Protein AF-X0RG29-F1 (afdb_monomer_lite)

Structure (mmCIF, N/CA/C/O backbone):
data_AF-X0RG29-F1
#
_entry.id   AF-X0RG29-F1
#
loop_
_atom_site.group_PDB
_atom_site.id
_atom_site.type_symbol
_atom_site.label_atom_id
_atom_site.label_alt_id
_atom_site.label_comp_id
_atom_site.label_asym_id
_atom_site.label_entity_id
_atom_site.label_seq_id
_atom_site.pdbx_PDB_ins_code
_atom_site.Cartn_x
_atom_site.Cartn_y
_atom_site.Cartn_z
_atom_site.occupancy
_atom_site.B_iso_or_equiv
_atom_site.auth_seq_id
_atom_site.auth_comp_id
_atom_site.auth_asym_id
_atom_site.auth_atom_id
_atom_site.pdbx_PDB_model_num
ATOM 1 N N . MET A 1 1 ? -20.075 -19.037 22.268 1.00 38.09 1 MET A N 1
ATOM 2 C CA . MET A 1 1 ? -20.849 -17.790 22.106 1.00 38.09 1 MET A CA 1
ATOM 3 C C . MET A 1 1 ? -21.604 -17.563 23.402 1.00 38.09 1 MET A C 1
ATOM 5 O O . MET A 1 1 ? -22.463 -18.371 23.716 1.00 38.09 1 MET A O 1
ATOM 9 N N . LYS A 1 2 ? -21.220 -16.575 24.219 1.00 35.25 2 LYS A N 1
ATOM 10 C CA . LYS A 1 2 ? -22.131 -16.093 25.266 1.00 35.25 2 LYS A CA 1
ATOM 11 C C . LYS A 1 2 ? -23.217 -15.314 24.530 1.00 35.25 2 LYS A C 1
ATOM 13 O O . LYS A 1 2 ? -22.864 -14.424 23.762 1.00 35.25 2 LYS A O 1
ATOM 18 N N . ASP A 1 3 ? -24.482 -15.671 24.719 1.00 39.47 3 ASP A N 1
ATOM 19 C CA . ASP A 1 3 ? -25.599 -14.802 24.353 1.00 39.47 3 ASP A CA 1
ATOM 20 C C . ASP A 1 3 ? -25.455 -13.521 25.175 1.00 39.47 3 ASP A C 1
ATOM 22 O O . ASP A 1 3 ? -25.674 -13.511 26.386 1.00 39.47 3 ASP A O 1
ATOM 26 N N . ILE A 1 4 ? -24.956 -12.464 24.538 1.00 52.69 4 ILE A N 1
ATOM 27 C CA . ILE A 1 4 ? -24.797 -11.157 25.168 1.00 52.69 4 ILE A CA 1
ATOM 28 C C . ILE A 1 4 ? -26.094 -10.408 24.909 1.00 52.69 4 ILE A C 1
ATOM 30 O O . ILE A 1 4 ? -26.453 -10.141 23.762 1.00 52.69 4 ILE A O 1
ATOM 34 N N . THR A 1 5 ? -26.806 -10.099 25.988 1.00 59.47 5 THR A N 1
ATOM 35 C CA . THR A 1 5 ? -28.017 -9.285 25.978 1.00 59.47 5 THR A CA 1
ATOM 36 C C . THR A 1 5 ? -27.716 -7.968 25.268 1.00 59.47 5 THR A C 1
ATOM 38 O O . THR A 1 5 ? -27.014 -7.118 25.812 1.00 59.47 5 THR A O 1
ATOM 41 N N . THR A 1 6 ? -28.209 -7.807 24.040 1.00 76.12 6 THR A N 1
ATOM 42 C CA . THR A 1 6 ? -28.072 -6.542 23.313 1.00 76.12 6 THR A CA 1
ATOM 43 C C . THR A 1 6 ? -28.923 -5.512 24.041 1.00 76.12 6 THR A C 1
ATOM 45 O O . THR A 1 6 ? -30.128 -5.700 24.207 1.00 76.12 6 THR A O 1
ATOM 48 N N . VAL A 1 7 ? -28.289 -4.456 24.545 1.00 86.62 7 VAL A N 1
ATOM 49 C CA . VAL A 1 7 ? -28.990 -3.371 25.230 1.00 86.62 7 VAL A CA 1
ATOM 50 C C . VAL A 1 7 ? -29.148 -2.238 24.236 1.00 86.62 7 VAL A C 1
ATOM 52 O O . VAL A 1 7 ? -28.180 -1.585 23.861 1.00 86.62 7 VAL A O 1
ATOM 55 N N . GLU A 1 8 ? -30.386 -2.003 23.817 1.00 91.12 8 GLU A N 1
ATOM 56 C CA . GLU A 1 8 ? -30.701 -1.002 22.795 1.00 91.12 8 GLU A CA 1
ATOM 57 C C . GLU A 1 8 ? -30.972 0.391 23.380 1.00 91.12 8 GLU A C 1
ATOM 59 O O . GLU A 1 8 ? -31.162 1.360 22.650 1.00 91.12 8 GLU A O 1
ATOM 64 N N . GLN A 1 9 ? -30.992 0.526 24.707 1.00 93.75 9 GLN A N 1
ATOM 65 C CA . GLN A 1 9 ? -31.374 1.771 25.363 1.00 93.75 9 GLN A CA 1
ATOM 66 C C . GLN A 1 9 ? -30.643 1.990 26.687 1.00 93.75 9 GLN A C 1
ATOM 68 O O . GLN A 1 9 ? -30.624 1.117 27.556 1.00 93.75 9 GLN A O 1
ATOM 73 N N . LEU A 1 10 ? -30.155 3.216 26.889 1.00 94.88 10 LEU A N 1
ATOM 74 C CA . LEU A 1 10 ? -29.632 3.698 28.162 1.00 94.88 10 LEU A CA 1
ATOM 75 C C . LEU A 1 10 ? -30.431 4.901 28.661 1.00 94.88 10 LEU A C 1
ATOM 77 O O . LEU A 1 10 ? -30.455 5.970 28.055 1.00 94.88 10 LEU A O 1
ATOM 81 N N . ASN A 1 11 ? -31.100 4.727 29.796 1.00 95.19 11 ASN A N 1
ATOM 82 C CA . ASN A 1 11 ? -31.964 5.754 30.370 1.00 95.19 11 ASN A CA 1
ATOM 83 C C . ASN A 1 11 ? -31.167 6.864 31.055 1.00 95.19 11 ASN A C 1
ATOM 85 O O . ASN A 1 11 ? -30.162 6.597 31.708 1.00 95.19 11 ASN A O 1
ATOM 89 N N . PHE A 1 12 ? -31.684 8.092 31.022 1.00 94.56 12 PHE A N 1
ATOM 90 C CA . PHE A 1 12 ? -31.240 9.139 31.940 1.00 94.56 12 PHE A CA 1
ATOM 91 C C . PHE A 1 12 ? -31.805 8.886 33.344 1.00 94.56 12 PHE A C 1
ATOM 93 O O . PHE A 1 12 ? -32.922 8.380 33.510 1.00 94.56 12 PHE A O 1
ATOM 100 N N . ASN A 1 13 ? -31.038 9.245 34.371 1.00 93.25 13 ASN A N 1
ATOM 101 C CA . ASN A 1 13 ? -31.490 9.190 35.756 1.00 93.25 13 ASN A CA 1
ATOM 102 C C . ASN A 1 13 ? -32.496 10.319 36.059 1.00 93.25 13 ASN A C 1
ATOM 104 O O . ASN A 1 13 ? -32.893 11.084 35.176 1.00 93.25 13 ASN A O 1
ATOM 108 N N . PHE A 1 14 ? -32.928 10.425 37.317 1.00 91.94 14 PHE A N 1
ATOM 109 C CA . PHE A 1 14 ? -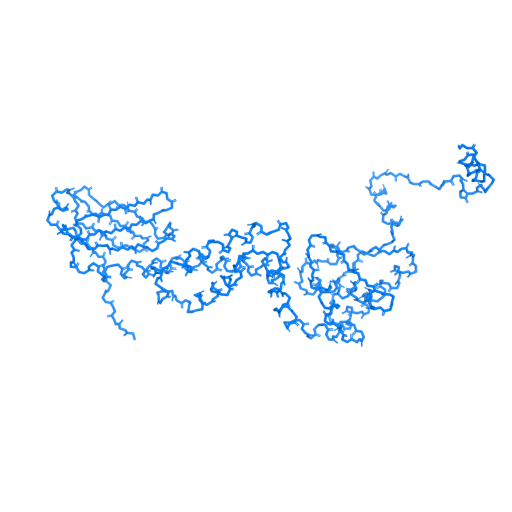33.905 11.436 37.729 1.00 91.94 14 PHE A CA 1
ATOM 110 C C . PHE A 1 14 ? -33.496 12.864 37.329 1.00 91.94 14 PHE A C 1
ATOM 112 O O . PHE A 1 14 ? -34.315 13.592 36.773 1.00 91.94 14 PHE A O 1
ATOM 119 N N . ILE A 1 15 ? -32.227 13.236 37.525 1.00 90.19 15 ILE A N 1
ATOM 120 C CA . ILE A 1 15 ? -31.708 14.567 37.186 1.00 90.19 15 ILE A CA 1
ATOM 121 C C . ILE A 1 15 ? -31.800 14.803 35.674 1.00 90.19 15 ILE A C 1
ATOM 123 O O . ILE A 1 15 ? -32.346 15.813 35.236 1.00 90.19 15 ILE A O 1
ATOM 127 N N . GLY A 1 16 ? -31.346 13.851 34.854 1.00 87.06 16 GLY A N 1
ATOM 128 C CA . GLY A 1 16 ? -31.424 13.987 33.396 1.00 87.06 16 GLY A CA 1
ATOM 129 C C . GLY A 1 16 ? -32.866 14.098 32.869 1.00 87.06 16 GLY A C 1
ATOM 130 O O . GLY A 1 16 ? -33.131 14.884 31.955 1.00 87.06 16 GLY A O 1
ATOM 131 N N . LYS A 1 17 ? -33.821 13.402 33.505 1.00 90.00 17 LYS A N 1
ATOM 132 C CA . LYS A 1 17 ? -35.259 13.495 33.181 1.00 90.00 17 LYS A CA 1
ATOM 133 C C . LYS A 1 17 ? -35.860 14.867 33.489 1.00 90.00 17 LYS A C 1
ATOM 135 O O . LYS A 1 17 ? -36.739 15.318 32.744 1.00 90.00 17 LYS A O 1
ATOM 140 N N . VAL A 1 18 ? -35.379 15.555 34.529 1.00 90.19 18 VAL A N 1
ATOM 141 C CA . VAL A 1 18 ? -35.770 16.946 34.833 1.00 90.19 18 VAL A CA 1
ATOM 142 C C . VAL A 1 18 ? -35.391 17.878 33.677 1.00 90.19 18 VAL A C 1
ATOM 144 O O . VAL A 1 18 ? -36.201 18.712 33.278 1.00 90.19 18 VAL A O 1
ATOM 147 N N . PHE A 1 19 ? -34.242 17.650 33.035 1.00 87.50 19 PHE A N 1
ATOM 148 C CA . PHE A 1 19 ? -33.799 18.388 31.843 1.00 87.50 19 PHE A CA 1
ATOM 149 C C . PHE A 1 19 ? -34.451 17.925 30.524 1.00 87.50 19 PHE A C 1
ATOM 151 O O . PHE A 1 19 ? -34.022 18.318 29.441 1.00 87.50 19 PHE A O 1
ATOM 158 N N . GLY A 1 20 ? -35.497 17.095 30.581 1.00 86.88 20 GLY A N 1
ATOM 159 C CA . GLY A 1 20 ? -36.275 16.693 29.406 1.00 86.88 20 GLY A CA 1
ATOM 160 C C . GLY A 1 20 ? -35.636 15.613 28.526 1.00 86.88 20 GLY A C 1
ATOM 161 O O . GLY A 1 20 ? -36.186 15.326 27.458 1.00 86.88 20 GLY A O 1
ATOM 162 N N . LYS A 1 21 ? -34.530 14.999 28.969 1.00 91.44 21 LYS A N 1
ATOM 163 C CA . LYS A 1 21 ? -33.887 13.846 28.319 1.00 91.44 21 LYS A CA 1
ATOM 164 C C . LYS A 1 21 ? -34.449 12.544 28.896 1.00 91.44 21 LYS A C 1
ATOM 166 O O . LYS A 1 21 ? -34.546 12.406 30.113 1.00 91.44 21 LYS A O 1
ATOM 171 N N . LYS A 1 22 ? -34.846 11.598 28.045 1.00 92.75 22 LYS A N 1
ATOM 172 C CA . LYS A 1 22 ? -35.433 10.318 28.476 1.00 92.75 22 LYS A CA 1
ATOM 173 C C . LYS A 1 22 ? -34.412 9.193 28.414 1.00 92.75 22 LYS A C 1
ATOM 175 O O . LYS A 1 22 ? -34.120 8.587 29.446 1.00 92.75 22 LYS A O 1
ATOM 180 N N . ALA A 1 23 ? -33.842 8.957 27.236 1.00 94.69 23 ALA A N 1
ATOM 181 C CA . ALA A 1 23 ? -32.868 7.898 27.011 1.00 94.69 23 ALA A CA 1
ATOM 182 C C . ALA A 1 23 ? -31.983 8.182 25.794 1.00 94.69 23 ALA A C 1
ATOM 184 O O . ALA A 1 23 ? -32.341 8.986 24.936 1.00 94.69 23 ALA A O 1
ATOM 185 N N . ILE A 1 24 ? -30.843 7.504 25.728 1.00 95.38 24 ILE A N 1
ATOM 186 C CA . ILE A 1 24 ? -30.072 7.322 24.501 1.00 95.38 24 ILE A CA 1
ATOM 187 C C . ILE A 1 24 ? -30.476 5.970 23.922 1.00 95.38 24 ILE A C 1
ATOM 189 O O . ILE A 1 24 ? -30.465 4.967 24.636 1.00 95.38 24 ILE A O 1
ATOM 193 N N . LEU A 1 25 ? -30.858 5.963 22.652 1.00 94.69 25 LEU A N 1
ATOM 194 C CA . LEU A 1 25 ? -31.284 4.789 21.908 1.00 94.69 25 LEU A CA 1
ATOM 195 C C . LEU A 1 25 ? -30.191 4.399 20.917 1.00 94.69 25 LEU A C 1
ATOM 197 O O . LEU A 1 25 ? -29.689 5.239 20.163 1.00 94.69 25 LEU A O 1
ATOM 201 N N . LEU A 1 26 ? -29.859 3.117 20.918 1.00 94.44 26 LEU A N 1
ATOM 202 C CA . LEU A 1 26 ? -29.047 2.463 19.912 1.00 94.44 26 LEU A CA 1
ATOM 203 C C . LEU A 1 26 ? -29.948 2.097 18.733 1.00 94.44 26 LEU A C 1
ATOM 205 O O . LEU A 1 26 ? -30.954 1.415 18.897 1.00 94.44 26 LEU A O 1
ATOM 209 N N . THR A 1 27 ? -29.590 2.569 17.547 1.00 91.62 27 THR A N 1
ATOM 210 C CA . THR A 1 27 ? -30.279 2.249 16.294 1.00 91.62 27 THR A CA 1
ATOM 211 C C . THR A 1 27 ? -29.349 1.445 15.388 1.00 91.62 27 THR A C 1
ATOM 213 O O . THR A 1 27 ? -28.170 1.271 15.693 1.00 91.62 27 THR A O 1
ATOM 216 N N . GLU A 1 28 ? -29.851 0.986 14.242 1.00 87.81 28 GLU A N 1
ATOM 217 C CA . GLU A 1 28 ? -29.017 0.291 13.255 1.00 87.81 28 GLU A CA 1
ATOM 218 C C . GLU A 1 28 ? -27.908 1.174 12.663 1.00 87.81 28 GLU A C 1
ATOM 220 O O . GLU A 1 28 ? -26.819 0.680 12.382 1.00 87.81 28 GLU A O 1
ATOM 225 N N . LEU A 1 29 ? -28.161 2.477 12.497 1.00 88.62 29 LEU A N 1
ATOM 226 C CA . LEU A 1 29 ? -27.242 3.398 11.816 1.00 88.62 29 LEU A CA 1
ATOM 227 C C . LEU A 1 29 ? -26.433 4.284 12.772 1.00 88.62 29 LEU A C 1
ATOM 229 O O . LEU A 1 29 ? -25.469 4.919 12.350 1.00 88.62 29 LEU A O 1
ATOM 233 N N . GLY A 1 30 ? -26.803 4.344 14.050 1.00 92.69 30 GLY A N 1
ATOM 234 C CA . GLY A 1 30 ? -26.179 5.264 14.991 1.00 92.69 30 GLY A CA 1
ATOM 235 C C . GLY A 1 30 ? -26.896 5.377 16.329 1.00 92.69 30 GLY A C 1
ATOM 236 O O . GLY A 1 30 ? -27.619 4.476 16.760 1.00 92.69 30 GLY A O 1
ATOM 237 N N . LEU A 1 31 ? -26.718 6.519 16.982 1.00 93.75 31 LEU A N 1
ATOM 238 C CA . LEU A 1 31 ? -27.302 6.850 18.277 1.00 93.75 31 LEU A CA 1
ATOM 239 C C . LEU A 1 31 ? -28.325 7.971 18.140 1.00 93.75 31 LEU A C 1
ATOM 241 O O . LEU A 1 31 ? -28.112 8.938 17.409 1.00 93.75 31 LEU A O 1
ATOM 245 N N . SER A 1 32 ? -29.413 7.876 18.901 1.00 93.44 32 SER A N 1
ATOM 246 C CA . SER A 1 32 ? -30.405 8.946 19.013 1.00 93.44 32 SER A CA 1
ATOM 247 C C . SER A 1 32 ? -30.740 9.259 20.470 1.00 93.44 32 SER A C 1
ATOM 249 O O . SER A 1 32 ? -30.673 8.406 21.348 1.00 93.44 32 SER A O 1
ATOM 251 N N . LEU A 1 33 ? -31.079 10.513 20.743 1.00 93.75 33 LEU A N 1
ATOM 252 C CA . LEU A 1 33 ? -31.526 11.003 22.035 1.00 93.75 33 LEU A CA 1
ATOM 253 C C . LEU A 1 33 ? -33.041 11.114 22.022 1.00 93.75 33 LEU A C 1
ATOM 255 O O . LEU A 1 33 ? -33.595 11.984 21.348 1.00 93.75 33 LEU A O 1
ATOM 259 N N . ASP A 1 34 ? -33.706 10.290 22.821 1.00 93.88 34 ASP A N 1
ATOM 260 C CA . ASP A 1 34 ? -35.128 10.447 23.089 1.00 93.88 34 ASP A CA 1
ATOM 261 C C . ASP A 1 34 ? -35.345 11.592 24.086 1.00 93.88 34 ASP A C 1
ATOM 263 O O . ASP A 1 34 ? -34.819 11.604 25.209 1.00 93.88 34 ASP A O 1
ATOM 267 N N . THR A 1 35 ? -36.135 12.579 23.673 1.00 91.06 35 THR A N 1
ATOM 268 C CA . THR A 1 35 ? -36.497 13.743 24.484 1.00 91.06 35 THR A CA 1
ATOM 269 C C . THR A 1 35 ? -38.010 13.861 24.629 1.00 91.06 35 THR A C 1
ATOM 271 O O . THR A 1 35 ? -38.802 13.188 23.969 1.00 91.06 35 THR A O 1
ATOM 274 N N . LYS A 1 36 ? -38.466 14.786 25.479 1.00 84.81 36 LYS A N 1
ATOM 275 C CA . LYS A 1 36 ? -39.893 15.150 25.530 1.00 84.81 36 LYS A CA 1
ATOM 276 C C . LYS A 1 36 ? -40.439 15.682 24.194 1.00 84.81 36 LYS A C 1
ATOM 278 O O . LYS A 1 36 ? -41.640 15.584 23.981 1.00 84.81 36 LYS A O 1
ATOM 283 N N . LYS A 1 37 ? -39.587 16.234 23.320 1.00 86.56 37 LYS A N 1
ATOM 284 C CA . LYS A 1 37 ? -39.970 16.830 22.027 1.00 86.56 37 LYS A CA 1
ATOM 285 C C . LYS A 1 37 ? -39.840 15.862 20.840 1.00 86.56 37 LYS A C 1
ATOM 287 O O . LYS A 1 37 ? -40.104 16.271 19.716 1.00 86.56 37 LYS A O 1
ATOM 292 N N . GLY A 1 38 ? -39.440 14.612 21.084 1.00 87.62 38 GLY A N 1
ATOM 293 C CA . GLY A 1 38 ? -39.151 13.609 20.056 1.00 87.62 38 GLY A CA 1
ATOM 294 C C . GLY A 1 38 ? -37.691 13.152 20.070 1.00 87.62 38 GLY A C 1
ATOM 295 O O . GLY A 1 38 ? -36.869 13.687 20.824 1.00 87.62 38 GLY A O 1
ATOM 296 N N . ALA A 1 39 ? -37.386 12.146 19.251 1.00 89.88 39 ALA A N 1
ATOM 297 C CA . ALA A 1 39 ? -36.035 11.630 19.080 1.00 89.88 39 ALA A CA 1
ATOM 298 C C . ALA A 1 39 ? -35.199 12.570 18.199 1.00 89.88 39 ALA A C 1
ATOM 300 O O . ALA A 1 39 ? -35.677 13.070 17.181 1.00 89.88 39 ALA A O 1
ATOM 301 N N . LYS A 1 40 ? -33.947 12.802 18.594 1.00 90.94 40 LYS A N 1
ATOM 302 C CA . LYS A 1 40 ? -32.961 13.577 17.833 1.00 90.94 40 LYS A CA 1
ATOM 303 C C . LYS A 1 40 ? -31.737 12.705 17.573 1.00 90.94 40 LYS A C 1
ATOM 305 O O . LYS A 1 40 ? -31.241 12.087 18.507 1.00 90.94 40 LYS A O 1
ATOM 310 N N . GLU A 1 41 ? -31.233 12.672 16.347 1.00 89.88 41 GLU A N 1
ATOM 311 C CA . GLU A 1 41 ? -29.967 11.997 16.038 1.00 89.88 41 GLU A CA 1
ATOM 312 C C . GLU A 1 41 ? -28.802 12.611 16.835 1.00 89.88 41 GLU A C 1
ATOM 314 O O . GLU A 1 41 ? -28.731 13.833 16.998 1.00 89.88 41 GLU A O 1
ATOM 319 N N . LEU A 1 42 ? -27.925 11.752 17.361 1.00 88.62 42 LEU A N 1
ATOM 320 C CA . LEU A 1 42 ? -26.716 12.151 18.086 1.00 88.62 42 LEU A CA 1
ATOM 321 C C . LEU A 1 42 ? -25.452 11.901 17.276 1.00 88.62 42 LEU A C 1
ATOM 323 O O . LEU A 1 42 ? -24.598 12.775 17.190 1.00 88.62 42 LEU A O 1
ATOM 327 N N . ALA A 1 43 ? -25.317 10.701 16.715 1.00 89.06 43 ALA A N 1
ATOM 328 C CA . ALA A 1 43 ? -24.131 10.315 15.968 1.00 89.06 43 ALA A CA 1
ATOM 329 C C . ALA A 1 43 ? -24.447 9.159 15.021 1.00 89.06 43 ALA A C 1
ATOM 331 O O . ALA A 1 43 ? -25.051 8.173 15.442 1.00 89.06 43 ALA A O 1
ATOM 332 N N . SER A 1 44 ? -23.977 9.252 13.779 1.00 90.69 44 SER A N 1
ATOM 333 C CA . SER A 1 44 ? -23.978 8.140 12.826 1.00 90.69 44 SER A CA 1
ATOM 334 C C . SER A 1 44 ? -22.727 7.284 13.011 1.00 90.69 44 SER A C 1
ATOM 336 O O . SER A 1 44 ? -21.622 7.825 13.087 1.00 90.69 44 SER A O 1
ATOM 338 N N . PHE A 1 45 ? -22.855 5.953 13.009 1.00 91.12 45 PHE A N 1
ATOM 339 C CA . PHE A 1 45 ? -21.701 5.050 13.125 1.00 91.12 45 PHE A CA 1
ATOM 340 C C . PHE A 1 45 ? -20.689 5.218 11.996 1.00 91.12 45 PHE A C 1
ATOM 342 O O . PHE A 1 45 ? -19.493 5.075 12.232 1.00 91.12 45 PHE A O 1
ATOM 349 N N . SER A 1 46 ? -21.137 5.626 10.808 1.00 86.31 46 SER A N 1
ATOM 350 C CA . SER A 1 46 ? -20.246 5.922 9.682 1.00 86.31 46 SER A CA 1
ATOM 351 C C . SER A 1 46 ? -19.331 7.132 9.908 1.00 86.31 46 SER A C 1
ATOM 353 O O . SER A 1 46 ? -18.349 7.295 9.189 1.00 86.31 46 SER A O 1
ATOM 355 N N . GLN A 1 47 ? -19.642 7.990 10.884 1.00 87.00 47 GLN A N 1
ATOM 356 C CA . GLN A 1 47 ? -18.879 9.200 11.207 1.00 87.00 47 GLN A CA 1
ATOM 357 C C . GLN A 1 47 ? -18.036 9.053 12.479 1.00 87.00 47 GLN A C 1
ATOM 359 O O . GLN A 1 47 ? -17.242 9.942 12.798 1.00 87.00 47 GLN A O 1
ATOM 364 N N . ILE A 1 48 ? -18.206 7.954 13.219 1.00 87.38 48 ILE A N 1
ATOM 365 C CA . ILE A 1 48 ? -17.465 7.708 14.451 1.00 87.38 48 ILE A CA 1
ATOM 366 C C . ILE A 1 48 ? -16.138 7.033 14.108 1.00 87.38 48 ILE A C 1
ATOM 368 O O . ILE A 1 48 ? -16.091 5.884 13.678 1.00 87.38 48 ILE A O 1
ATOM 372 N N . LYS A 1 49 ? -15.049 7.763 14.350 1.00 85.06 49 LYS A N 1
ATOM 373 C CA . LYS A 1 49 ? -13.671 7.280 14.191 1.00 85.06 49 LYS A CA 1
ATOM 374 C C . LYS A 1 49 ? -12.994 6.911 15.510 1.00 85.06 49 LYS A C 1
ATOM 376 O O . LYS A 1 49 ? -11.846 6.498 15.519 1.00 85.06 49 LYS A O 1
ATOM 381 N N . ARG A 1 50 ? -13.660 7.099 16.646 1.00 88.81 50 ARG A N 1
ATOM 382 C CA . ARG A 1 50 ? -13.116 6.786 17.973 1.00 88.81 50 ARG A CA 1
ATOM 383 C C . ARG A 1 50 ? -14.175 6.102 18.800 1.00 88.81 50 ARG A C 1
ATOM 385 O O . ARG A 1 50 ? -15.335 6.506 18.765 1.00 88.81 50 ARG A O 1
ATOM 392 N N . PHE A 1 51 ? -13.778 5.077 19.536 1.00 93.00 51 PHE A N 1
ATOM 393 C CA . PHE A 1 51 ? -14.723 4.358 20.369 1.00 93.00 51 PHE A CA 1
ATOM 394 C C . PHE A 1 51 ? -15.192 5.260 21.515 1.00 93.00 51 PHE A C 1
ATOM 396 O O . PHE A 1 51 ? -14.367 5.904 22.165 1.00 93.00 51 PHE A O 1
ATOM 403 N N . PRO A 1 52 ? -16.510 5.356 21.753 1.00 93.31 52 PRO A N 1
ATOM 404 C CA . PRO A 1 52 ? -17.016 6.039 22.920 1.00 93.31 52 PRO A CA 1
ATOM 405 C C . PRO A 1 52 ? -16.610 5.278 24.179 1.00 93.31 52 PRO A C 1
ATOM 407 O O . PRO A 1 52 ? -16.378 4.066 24.166 1.00 93.31 52 PRO A O 1
ATOM 410 N N . TYR A 1 53 ? -16.591 6.000 25.288 1.00 93.31 53 TYR A N 1
ATOM 411 C CA . TYR A 1 53 ? -16.357 5.441 26.609 1.00 93.31 53 TYR A CA 1
ATOM 412 C C . TYR A 1 53 ? -17.330 6.062 27.608 1.00 93.31 53 TYR A C 1
ATOM 414 O O . TYR A 1 53 ? -17.953 7.099 27.352 1.00 93.31 53 TYR A O 1
ATOM 422 N N . ILE A 1 54 ? -17.511 5.390 28.742 1.00 94.00 54 ILE A N 1
ATOM 423 C CA . ILE A 1 54 ? -18.380 5.864 29.813 1.00 94.00 54 ILE A CA 1
ATOM 424 C C . ILE A 1 54 ? -17.574 5.983 31.097 1.00 94.00 54 ILE A C 1
ATOM 426 O O . ILE A 1 54 ? -16.929 5.025 31.512 1.00 94.00 54 ILE A O 1
ATOM 430 N N . GLU A 1 55 ? -17.686 7.132 31.757 1.00 94.12 55 GLU A N 1
ATOM 431 C CA . GLU A 1 55 ? -17.171 7.317 33.111 1.00 94.12 55 GLU A CA 1
ATOM 432 C C . GLU A 1 55 ? -18.311 7.340 34.124 1.00 94.12 55 GLU A C 1
ATOM 434 O O . GLU A 1 55 ? -19.388 7.909 33.898 1.00 94.12 55 GLU A O 1
ATOM 439 N N . GLU A 1 56 ? -18.064 6.731 35.279 1.00 94.12 56 GLU A N 1
ATOM 440 C CA . GLU A 1 56 ? -18.985 6.765 36.401 1.00 94.12 56 GLU A CA 1
ATOM 441 C C . GLU A 1 56 ? -18.692 7.967 37.304 1.00 94.12 56 GLU A C 1
ATOM 443 O O . GLU A 1 56 ? -17.572 8.171 37.760 1.00 94.12 56 GLU A O 1
ATOM 448 N N . GLY A 1 57 ? -19.726 8.749 37.609 1.00 91.38 57 GLY A N 1
ATOM 449 C CA . GLY A 1 57 ? -19.648 9.879 38.524 1.00 91.38 57 GLY A CA 1
ATOM 450 C C . GLY A 1 57 ? -20.646 9.790 39.676 1.00 91.38 57 GLY A C 1
ATOM 451 O O . GLY A 1 57 ? -21.488 8.889 39.776 1.00 91.38 57 GLY A O 1
ATOM 452 N N . PHE A 1 58 ? -20.581 10.789 40.557 1.00 90.00 58 PHE A N 1
ATOM 453 C CA . PHE A 1 58 ? -21.493 10.917 41.695 1.00 90.00 58 PHE A CA 1
ATOM 454 C C . PHE A 1 58 ? -22.957 11.076 41.247 1.00 90.00 58 PHE A C 1
ATOM 456 O O . PHE A 1 58 ? -23.855 10.434 41.786 1.00 90.00 58 PHE A O 1
ATOM 463 N N . PHE A 1 59 ? -23.198 11.866 40.196 1.00 89.31 59 PHE A N 1
ATOM 464 C CA . PHE A 1 59 ? -24.538 12.171 39.679 1.00 89.31 59 PHE A CA 1
ATOM 465 C C . PHE A 1 59 ? -25.022 11.219 38.574 1.00 89.31 59 PHE A C 1
ATOM 467 O O . PHE A 1 59 ? -25.923 11.577 37.816 1.00 89.31 59 PHE A O 1
ATOM 474 N N . GLY A 1 60 ? -24.445 10.022 38.455 1.00 92.56 60 GLY A N 1
ATOM 475 C CA . GLY A 1 60 ? -24.741 9.061 37.385 1.00 92.56 60 GLY A CA 1
ATOM 476 C C . GLY A 1 60 ? -23.536 8.809 36.484 1.00 92.56 60 GLY A C 1
ATOM 477 O O . GLY A 1 60 ? -22.413 9.129 36.855 1.00 92.56 60 GLY A O 1
ATOM 478 N N . ALA A 1 61 ? -23.773 8.222 35.317 1.00 95.25 61 ALA A N 1
ATOM 479 C CA . ALA A 1 61 ? -22.743 7.992 34.308 1.00 95.25 61 ALA A CA 1
ATOM 480 C C . ALA A 1 61 ? -22.706 9.121 33.260 1.00 95.25 61 ALA A C 1
ATOM 482 O O . ALA A 1 61 ? -23.714 9.807 33.040 1.00 95.25 61 ALA A O 1
ATOM 483 N N . THR A 1 62 ? -21.553 9.292 32.614 1.00 95.56 62 THR A N 1
ATOM 484 C CA . THR A 1 62 ? -21.349 10.214 31.488 1.00 95.56 62 THR A CA 1
ATOM 485 C C . THR A 1 62 ? -20.838 9.435 30.286 1.00 95.56 62 THR A C 1
ATOM 487 O O . THR A 1 62 ? -19.786 8.814 30.375 1.00 95.56 62 THR A O 1
ATOM 490 N N . LEU A 1 63 ? -21.579 9.465 29.178 1.00 94.81 63 LEU A N 1
ATOM 491 C CA . LEU A 1 63 ? -21.141 8.895 27.902 1.00 94.81 63 LEU A CA 1
ATOM 492 C C . LEU A 1 63 ? -20.417 9.969 27.093 1.00 94.81 63 LEU A C 1
ATOM 494 O O . LEU A 1 63 ? -20.974 11.047 26.871 1.00 94.81 63 LEU A O 1
ATOM 498 N N . PHE A 1 64 ? -19.214 9.641 26.641 1.00 93.25 64 PHE A N 1
ATOM 499 C CA . PHE A 1 64 ? -18.369 10.491 25.816 1.00 93.25 64 PHE A CA 1
ATOM 500 C C . PHE A 1 64 ? -18.366 9.963 24.387 1.00 93.25 64 PHE A C 1
ATOM 502 O O . PHE A 1 64 ? -18.078 8.788 24.158 1.00 93.25 64 PHE A O 1
ATOM 509 N N . ILE A 1 65 ? -18.718 10.818 23.428 1.00 90.19 65 ILE A N 1
ATOM 510 C CA . ILE A 1 65 ? -18.769 10.471 22.007 1.00 90.19 65 ILE A CA 1
ATOM 511 C C . ILE A 1 65 ? -17.922 11.474 21.235 1.00 90.19 65 ILE A C 1
ATOM 513 O O . ILE A 1 65 ? -18.126 12.684 21.327 1.00 90.19 65 ILE A O 1
ATOM 517 N N . HIS A 1 66 ? -17.002 10.959 20.428 1.00 84.00 66 HIS A N 1
ATOM 518 C CA . HIS A 1 66 ? -16.244 11.746 19.467 1.00 84.00 66 HIS A CA 1
ATOM 519 C C . HIS A 1 66 ? -16.868 11.556 18.084 1.00 84.00 66 HIS A C 1
ATOM 521 O O . HIS A 1 66 ? -16.773 10.473 17.501 1.00 84.00 66 HIS A O 1
ATOM 527 N N . ASN A 1 67 ? -17.502 12.599 17.552 1.00 76.44 67 ASN A N 1
ATOM 528 C CA . ASN A 1 67 ? -17.853 12.637 16.136 1.00 76.44 67 ASN A CA 1
ATOM 529 C C . ASN A 1 67 ? -16.740 13.367 15.353 1.00 76.44 67 ASN A C 1
ATOM 531 O O . ASN A 1 67 ? -15.830 13.959 15.934 1.00 76.44 67 ASN A O 1
ATOM 535 N N . SER A 1 68 ? -16.795 13.333 14.022 1.00 69.12 68 SER A N 1
ATOM 536 C CA . SER A 1 68 ? -15.786 13.959 13.151 1.00 69.12 68 SER A CA 1
ATOM 537 C C . SER A 1 68 ? -15.610 15.484 13.312 1.00 69.12 68 SER A C 1
ATOM 539 O O . SER A 1 68 ? -14.649 16.038 12.788 1.00 69.12 68 SER A O 1
ATOM 541 N N . GLN A 1 69 ? -16.540 16.173 13.975 1.00 69.50 69 GLN A N 1
ATOM 542 C CA . GLN A 1 69 ? -16.642 17.635 14.098 1.00 69.50 69 GLN A CA 1
ATOM 543 C C . GLN A 1 69 ? -16.707 18.145 15.552 1.00 69.50 69 GLN A C 1
ATOM 545 O O . GLN A 1 69 ? -16.428 19.318 15.794 1.00 69.50 69 GLN A O 1
ATOM 550 N N . SER A 1 70 ? -17.079 17.308 16.522 1.00 78.31 70 SER A N 1
ATOM 551 C CA . SER A 1 70 ? -17.272 17.682 17.921 1.00 78.31 70 SER A CA 1
ATOM 552 C C . SER A 1 70 ? -17.039 16.511 18.876 1.00 78.31 70 SER A C 1
ATOM 554 O O . SER A 1 70 ? -17.242 15.336 18.562 1.00 78.31 70 SER A O 1
ATOM 556 N N . PHE A 1 71 ? -16.618 16.870 20.083 1.00 85.88 71 PHE A N 1
ATOM 557 C CA . PHE A 1 71 ? -16.642 16.009 21.254 1.00 85.88 71 PHE A CA 1
ATOM 558 C C . PHE A 1 71 ? -17.903 16.325 22.058 1.00 85.88 71 PHE A C 1
ATOM 560 O O . PHE A 1 71 ? -18.150 17.488 22.387 1.00 85.88 71 PHE A O 1
ATOM 567 N N . GLU A 1 72 ? -18.709 15.308 22.347 1.00 89.50 72 GLU A N 1
ATOM 568 C CA . GLU A 1 72 ? -19.992 15.468 23.022 1.00 89.50 72 GLU A CA 1
ATOM 569 C C . GLU A 1 72 ? -20.085 14.612 24.284 1.00 89.50 72 GLU A C 1
ATOM 571 O O . GLU A 1 72 ? -19.732 13.432 24.298 1.00 89.50 72 GLU A O 1
ATOM 576 N N . GLU A 1 73 ? -20.625 15.217 25.344 1.00 93.00 73 GLU A N 1
ATOM 577 C CA . GLU A 1 73 ? -20.794 14.586 26.651 1.00 93.00 73 GLU A CA 1
ATOM 578 C C . GLU A 1 73 ? -22.275 14.466 27.017 1.00 93.00 73 GLU A C 1
ATOM 580 O O . GLU A 1 73 ? -23.026 15.449 27.062 1.00 93.00 73 GLU A O 1
ATOM 585 N N . TYR A 1 74 ? -22.693 13.260 27.389 1.00 92.69 74 TYR A N 1
ATOM 586 C CA . TYR A 1 74 ? -24.055 12.970 27.817 1.00 92.69 74 TYR A CA 1
ATOM 587 C C . TYR A 1 74 ? -24.076 12.570 29.292 1.00 92.69 74 TYR A C 1
ATOM 589 O O . TYR A 1 74 ? -23.950 11.400 29.642 1.00 92.69 74 TYR A O 1
ATOM 597 N N . LYS A 1 75 ? -24.239 13.574 30.161 1.00 94.25 75 LYS A N 1
ATOM 598 C CA . LYS A 1 75 ? -24.268 13.439 31.630 1.00 94.25 75 LYS A CA 1
ATOM 599 C C . LYS A 1 75 ? -25.616 12.950 32.160 1.00 94.25 75 LYS A C 1
ATOM 601 O O . LYS A 1 75 ? -26.646 13.112 31.506 1.00 94.25 75 LYS A O 1
ATOM 606 N N . PHE A 1 76 ? -25.608 12.473 33.406 1.00 95.19 76 PHE A N 1
ATOM 607 C CA . PHE A 1 76 ? -26.790 12.027 34.158 1.00 95.19 76 PHE A CA 1
ATOM 608 C C . PHE A 1 76 ? -27.439 10.756 33.597 1.00 95.19 76 PHE A C 1
ATOM 610 O O . PHE A 1 76 ? -28.657 10.578 33.687 1.00 95.19 76 PHE A O 1
ATOM 617 N N . LEU A 1 77 ? -26.641 9.859 33.018 1.00 95.56 77 LEU A N 1
ATOM 618 C CA . LEU A 1 77 ? -27.109 8.545 32.590 1.00 95.56 77 LEU A CA 1
ATOM 619 C C . LEU A 1 77 ? -27.291 7.620 33.797 1.00 95.56 77 LEU A C 1
ATOM 621 O O . LEU A 1 77 ? -26.620 7.746 34.827 1.00 95.56 77 LEU A O 1
ATOM 625 N N . SER A 1 78 ? -28.244 6.700 33.681 1.00 93.38 78 SER A N 1
ATOM 626 C CA . SER A 1 78 ? -28.434 5.624 34.644 1.00 93.38 78 SER A CA 1
ATOM 627 C C . SER A 1 78 ? -27.201 4.729 34.655 1.00 93.38 78 SER A C 1
ATOM 629 O O . SER A 1 78 ? -26.675 4.381 33.604 1.00 93.38 78 SER A O 1
ATOM 631 N N . LYS A 1 79 ? -26.770 4.319 35.848 1.00 92.31 79 LYS A N 1
ATOM 632 C CA . LYS A 1 79 ? -25.698 3.326 36.009 1.00 92.31 79 LYS A CA 1
ATOM 633 C C . LYS A 1 79 ? -26.188 1.904 35.711 1.00 92.31 79 LYS A C 1
ATOM 635 O O . LYS A 1 79 ? -25.400 0.990 35.511 1.00 92.31 79 LYS A O 1
ATOM 640 N N . THR A 1 80 ? -27.502 1.694 35.659 1.00 90.75 80 THR A N 1
ATOM 641 C CA . THR A 1 80 ? -28.084 0.399 35.297 1.00 90.75 80 THR A CA 1
ATOM 642 C C . THR A 1 80 ? -27.816 0.100 33.821 1.00 90.75 80 THR A C 1
ATOM 644 O O . THR A 1 80 ? -28.208 0.886 32.963 1.00 90.75 80 THR A O 1
ATOM 647 N N . ASN A 1 81 ? -27.191 -1.047 33.533 1.00 87.81 81 ASN A N 1
ATOM 648 C CA . ASN A 1 81 ? -26.897 -1.569 32.187 1.00 87.81 81 ASN A CA 1
ATOM 649 C C . ASN A 1 81 ? -25.974 -0.710 31.302 1.00 87.81 81 ASN A C 1
ATOM 651 O O . ASN A 1 81 ? -25.793 -1.035 30.133 1.00 87.81 81 ASN A O 1
ATOM 655 N N . PHE A 1 82 ? -25.353 0.344 31.834 1.00 92.06 82 PHE A N 1
ATOM 656 C CA . PHE A 1 82 ? -24.465 1.230 31.072 1.00 92.06 82 PHE A CA 1
ATOM 657 C C . PHE A 1 82 ? -23.268 0.512 30.420 1.00 92.06 82 PHE A C 1
ATOM 659 O O . PHE A 1 82 ? -22.950 0.813 29.275 1.00 92.06 82 PHE A O 1
ATOM 666 N N . ILE A 1 83 ? -22.676 -0.489 31.087 1.00 91.75 83 ILE A N 1
ATOM 667 C CA . ILE A 1 83 ? -21.607 -1.333 30.524 1.00 91.75 83 ILE A CA 1
ATOM 668 C C . ILE A 1 83 ? -22.134 -2.128 29.326 1.00 91.75 83 ILE A C 1
ATOM 670 O O . ILE A 1 83 ? -21.590 -2.019 28.235 1.00 91.75 83 ILE A O 1
ATOM 674 N N . ALA A 1 84 ? -23.235 -2.866 29.492 1.00 93.06 84 ALA A N 1
ATOM 675 C CA . ALA A 1 84 ? -23.821 -3.665 28.412 1.00 93.06 84 ALA A CA 1
ATOM 676 C C . ALA A 1 84 ? -24.293 -2.800 27.224 1.00 93.06 84 ALA A C 1
ATOM 678 O O . ALA A 1 84 ? -24.199 -3.209 26.065 1.00 93.06 84 ALA A O 1
ATOM 679 N N . PHE A 1 85 ? -24.761 -1.577 27.495 1.00 94.38 85 PHE A N 1
ATOM 680 C CA . PHE A 1 85 ? -25.068 -0.596 26.457 1.00 94.38 85 PHE A CA 1
ATOM 681 C C . PHE A 1 85 ? -23.806 -0.138 25.717 1.00 94.38 85 PHE A C 1
ATOM 683 O O . PHE A 1 85 ? -23.791 -0.154 24.489 1.00 94.38 85 PHE A O 1
ATOM 690 N N . LEU A 1 86 ? -22.729 0.201 26.436 1.00 94.38 86 LEU A N 1
ATOM 691 C CA . LEU A 1 86 ? -21.444 0.570 25.835 1.00 94.38 86 LEU A CA 1
ATOM 692 C C . LEU A 1 86 ? -20.882 -0.553 24.954 1.00 94.38 86 LEU A C 1
ATOM 694 O O . LEU A 1 86 ? -20.453 -0.296 23.833 1.00 94.38 86 LEU A O 1
ATOM 698 N N . GLU A 1 87 ? -20.946 -1.803 25.417 1.00 94.38 87 GLU A N 1
ATOM 699 C CA . GLU A 1 87 ? -20.559 -2.968 24.617 1.00 94.38 87 GLU A CA 1
ATOM 700 C C . GLU A 1 87 ? -21.391 -3.081 23.331 1.00 94.38 87 GLU A C 1
ATOM 702 O O . GLU A 1 87 ? -20.838 -3.328 22.258 1.00 94.38 87 GLU A O 1
ATOM 707 N N . SER A 1 88 ? -22.708 -2.860 23.417 1.00 94.38 88 SER A N 1
ATOM 708 C CA . SER A 1 88 ? -23.614 -2.911 22.261 1.00 94.38 88 SER A CA 1
ATOM 709 C C . SER A 1 88 ? -23.273 -1.827 21.227 1.00 94.38 88 SER A C 1
ATOM 711 O O . SER A 1 88 ? -23.214 -2.115 20.029 1.00 94.38 88 SER A O 1
ATOM 713 N N . ILE A 1 89 ? -22.967 -0.605 21.682 1.00 94.38 89 ILE A N 1
ATOM 714 C CA . ILE A 1 89 ? -22.514 0.497 20.821 1.00 94.38 89 ILE A CA 1
ATOM 715 C C . ILE A 1 89 ? -21.180 0.152 20.154 1.00 94.38 89 ILE A C 1
ATOM 717 O O . ILE A 1 89 ? -21.053 0.227 18.931 1.00 94.38 89 ILE A O 1
ATOM 721 N N . ASN A 1 90 ? -20.192 -0.254 20.950 1.00 94.75 90 ASN A N 1
ATOM 722 C CA . ASN A 1 90 ? -18.840 -0.508 20.468 1.00 94.75 90 ASN A CA 1
ATOM 723 C C . ASN A 1 90 ? -18.802 -1.659 19.454 1.00 94.75 90 ASN A C 1
ATOM 725 O O . ASN A 1 90 ? -18.033 -1.597 18.500 1.00 94.75 90 ASN A O 1
ATOM 729 N N . ARG A 1 91 ? -19.673 -2.669 19.568 1.0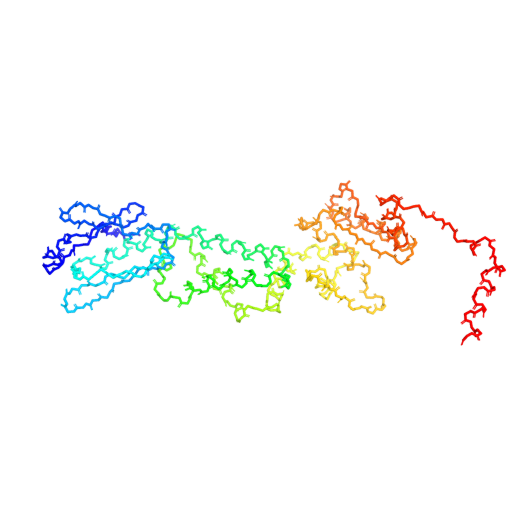0 94.06 91 ARG A N 1
ATOM 730 C CA . ARG A 1 91 ? -19.811 -3.716 18.537 1.00 94.06 91 ARG A CA 1
ATOM 731 C C . ARG A 1 91 ? -20.309 -3.170 17.198 1.00 94.06 91 ARG A C 1
ATOM 733 O O . ARG A 1 91 ? -19.746 -3.511 16.159 1.00 94.06 91 ARG A O 1
ATOM 740 N N . LYS A 1 92 ? -21.337 -2.314 17.204 1.00 94.00 92 LYS A N 1
ATOM 741 C CA . LYS A 1 92 ? -21.857 -1.690 15.972 1.00 94.00 92 LYS A CA 1
ATOM 742 C C . LYS A 1 92 ? -20.824 -0.745 15.343 1.00 94.00 92 LYS A C 1
ATOM 744 O O . LYS A 1 92 ? -20.649 -0.769 14.126 1.00 94.00 92 LYS A O 1
ATOM 749 N N . ILE A 1 93 ? -20.088 0.016 16.159 1.00 94.06 93 ILE A N 1
ATOM 750 C CA . ILE A 1 93 ? -18.986 0.869 15.685 1.00 94.06 93 ILE A CA 1
ATOM 751 C C . ILE A 1 93 ? -17.868 0.025 15.075 1.00 94.06 93 ILE A C 1
ATOM 753 O O . ILE A 1 93 ? -17.461 0.315 13.957 1.00 94.06 93 ILE A O 1
ATOM 757 N N . ALA A 1 94 ? -17.408 -1.035 15.748 1.00 94.94 94 ALA A N 1
ATOM 758 C CA . ALA A 1 94 ? -16.359 -1.910 15.219 1.00 94.94 94 ALA A CA 1
ATOM 759 C C . ALA A 1 94 ? -16.747 -2.491 13.851 1.00 94.94 94 ALA A C 1
ATOM 761 O O . ALA A 1 94 ? -15.957 -2.436 12.910 1.00 94.94 94 ALA A O 1
ATOM 762 N N . HIS A 1 95 ? -17.994 -2.955 13.707 1.00 94.00 95 HIS A N 1
ATOM 763 C CA . HIS A 1 95 ? -18.522 -3.431 12.429 1.00 94.00 95 HIS A CA 1
ATOM 764 C C . HIS A 1 95 ? -18.519 -2.341 11.341 1.00 94.00 95 HIS A C 1
ATOM 766 O O . HIS A 1 95 ? -18.124 -2.605 10.208 1.00 94.00 95 HIS A O 1
ATOM 772 N N . SER A 1 96 ? -18.926 -1.111 11.673 1.00 93.12 96 SER A N 1
ATOM 773 C CA . SER A 1 96 ? -18.936 0.014 10.726 1.00 93.12 96 SER A CA 1
ATOM 774 C C . SER A 1 96 ? -17.533 0.524 10.369 1.00 93.12 96 SER A C 1
ATOM 776 O O . SER A 1 96 ? -17.322 1.005 9.259 1.00 93.12 96 SER A O 1
ATOM 778 N N . LEU A 1 97 ? -16.586 0.454 11.304 1.00 93.75 97 LEU A N 1
ATOM 779 C CA . LEU A 1 97 ? -15.229 0.983 11.169 1.00 93.75 97 LEU A CA 1
ATOM 780 C C . LEU A 1 97 ? -14.286 -0.003 10.466 1.00 93.75 97 LEU A C 1
ATOM 782 O O . LEU A 1 97 ? -13.339 0.416 9.803 1.00 93.75 97 LEU A O 1
ATOM 786 N N . GLN A 1 98 ? -14.539 -1.310 10.579 1.00 95.56 98 GLN A N 1
ATOM 787 C CA . GLN A 1 98 ? -13.670 -2.345 10.019 1.00 95.56 98 GLN A CA 1
ATOM 788 C C . GLN A 1 98 ? -13.343 -2.146 8.526 1.00 95.56 98 GLN A C 1
ATOM 790 O O . GLN A 1 98 ? -12.159 -2.211 8.191 1.00 95.56 98 GLN A O 1
ATOM 795 N N . PRO A 1 99 ? -14.309 -1.869 7.621 1.00 96.06 99 PRO A N 1
ATOM 796 C CA . PRO A 1 99 ? -14.000 -1.679 6.202 1.00 96.06 99 PRO A CA 1
ATOM 797 C C . PRO A 1 99 ? -13.050 -0.503 5.957 1.00 96.06 99 PRO A C 1
ATOM 799 O O . PRO A 1 99 ? -12.192 -0.573 5.081 1.00 96.06 99 PRO A O 1
ATOM 802 N N . TYR A 1 100 ? -13.161 0.558 6.761 1.00 95.62 100 TYR A N 1
ATOM 803 C CA . TYR A 1 100 ? -12.269 1.708 6.677 1.00 95.62 100 TYR A CA 1
ATOM 804 C C . TYR A 1 100 ? -10.834 1.336 7.067 1.00 95.62 100 TYR A C 1
ATOM 806 O O . TYR A 1 100 ? -9.907 1.609 6.307 1.00 95.62 100 TYR A O 1
ATOM 814 N N . LEU A 1 101 ? -10.641 0.646 8.195 1.00 97.00 101 LEU A N 1
ATOM 815 C CA . LEU A 1 101 ? -9.306 0.213 8.623 1.00 97.00 101 LEU A CA 1
ATOM 816 C C . LEU A 1 101 ? -8.672 -0.766 7.627 1.00 97.00 101 LEU A C 1
ATOM 818 O O . LEU A 1 101 ? -7.488 -0.640 7.324 1.00 97.00 101 LEU A O 1
ATOM 822 N N . ILE A 1 102 ? -9.464 -1.688 7.068 1.00 97.88 102 ILE A N 1
ATOM 823 C CA . ILE A 1 102 ? -9.009 -2.581 5.995 1.00 97.88 102 ILE A CA 1
ATOM 824 C C . ILE A 1 102 ? -8.544 -1.763 4.785 1.00 97.88 102 ILE A C 1
ATOM 826 O O . ILE A 1 102 ? -7.437 -1.987 4.303 1.00 97.88 102 ILE A O 1
ATOM 830 N N . SER A 1 103 ? -9.324 -0.768 4.350 1.00 98.06 103 SER A N 1
ATOM 831 C CA . SER A 1 103 ? -8.957 0.067 3.198 1.00 98.06 103 SER A CA 1
ATOM 832 C C . SER A 1 103 ? -7.649 0.840 3.407 1.00 98.06 103 SER A C 1
ATOM 834 O O . SER A 1 103 ? -6.848 0.952 2.483 1.00 98.06 103 SER A O 1
ATOM 836 N N . LEU A 1 104 ? -7.374 1.307 4.631 1.00 98.25 104 LEU A N 1
ATOM 837 C CA . LEU A 1 104 ? -6.109 1.968 4.966 1.00 98.25 104 LEU A CA 1
ATOM 838 C C . LEU A 1 104 ? -4.924 0.991 4.917 1.00 98.25 104 LEU A C 1
ATOM 840 O O . LEU A 1 104 ? -3.856 1.334 4.413 1.00 98.25 104 LEU A O 1
ATOM 844 N N . ILE A 1 105 ? -5.101 -0.235 5.419 1.00 98.44 105 ILE A N 1
ATOM 845 C CA . ILE A 1 105 ? -4.072 -1.285 5.347 1.00 98.44 105 ILE A CA 1
ATOM 846 C C . ILE A 1 105 ? -3.794 -1.656 3.887 1.00 98.44 105 ILE A C 1
ATOM 848 O O . ILE A 1 105 ? -2.636 -1.807 3.496 1.00 98.44 105 ILE A O 1
ATOM 852 N N . GLU A 1 106 ? -4.839 -1.790 3.071 1.00 98.19 106 GLU A N 1
ATOM 853 C CA . GLU A 1 106 ? -4.717 -2.047 1.636 1.00 98.19 106 GLU A CA 1
ATOM 854 C C . GLU A 1 106 ? -3.984 -0.908 0.924 1.00 98.19 106 GLU A C 1
ATOM 856 O O . GLU A 1 106 ? -3.038 -1.173 0.183 1.00 98.19 106 GLU A O 1
ATOM 861 N N . GLU A 1 107 ? -4.336 0.351 1.199 1.00 98.19 107 GLU A N 1
ATOM 862 C CA . GLU A 1 107 ? -3.640 1.516 0.646 1.00 98.19 107 GLU A CA 1
ATOM 863 C C . GLU A 1 107 ? -2.152 1.517 1.032 1.00 98.19 107 GLU A C 1
ATOM 865 O O . GLU A 1 107 ? -1.288 1.692 0.166 1.00 98.19 107 GLU A O 1
ATOM 870 N N . PHE A 1 108 ? -1.833 1.255 2.304 1.00 98.38 108 PHE A N 1
ATOM 871 C CA . PHE A 1 108 ? -0.451 1.136 2.768 1.00 98.38 108 PHE A CA 1
ATOM 872 C C . PHE A 1 108 ? 0.296 0.022 2.021 1.00 98.38 108 PHE A C 1
ATOM 874 O O . PHE A 1 108 ? 1.386 0.241 1.489 1.00 98.38 108 PHE A O 1
ATOM 881 N N . ASN A 1 109 ? -0.300 -1.168 1.921 1.00 97.81 109 ASN A N 1
ATOM 882 C CA . ASN A 1 109 ? 0.297 -2.313 1.237 1.00 97.81 109 ASN A CA 1
ATOM 883 C C . ASN A 1 109 ? 0.483 -2.059 -0.263 1.00 97.81 109 ASN A C 1
ATOM 885 O O . ASN A 1 109 ? 1.487 -2.480 -0.841 1.00 97.81 109 ASN A O 1
ATOM 889 N N . ILE A 1 110 ? -0.436 -1.345 -0.912 1.00 96.88 110 ILE A N 1
ATOM 890 C CA . ILE A 1 110 ? -0.274 -0.936 -2.308 1.00 96.88 110 ILE A CA 1
ATOM 891 C C . ILE A 1 110 ? 0.936 -0.011 -2.440 1.00 96.88 110 ILE A C 1
ATOM 893 O O . ILE A 1 110 ? 1.761 -0.227 -3.324 1.00 96.88 110 ILE A O 1
ATOM 897 N N . GLN A 1 111 ? 1.084 0.989 -1.571 1.00 96.69 111 GLN A N 1
ATOM 898 C CA . GLN A 1 111 ? 2.174 1.967 -1.672 1.00 96.69 111 GLN A CA 1
ATOM 899 C C . GLN A 1 111 ? 3.547 1.418 -1.255 1.00 96.69 111 GLN A C 1
ATOM 901 O O . GLN A 1 111 ? 4.560 1.876 -1.782 1.00 96.69 111 GLN A O 1
ATOM 906 N N . VAL A 1 112 ? 3.587 0.454 -0.329 1.00 97.25 112 VAL A N 1
ATOM 907 C CA . VAL A 1 112 ? 4.831 -0.024 0.299 1.00 97.25 112 VAL A CA 1
ATOM 908 C C . VAL A 1 112 ? 5.229 -1.430 -0.131 1.00 97.25 112 VAL A C 1
ATOM 910 O O . VAL A 1 112 ? 6.421 -1.706 -0.207 1.00 97.25 112 VAL A O 1
ATOM 913 N N . LEU A 1 113 ? 4.288 -2.343 -0.384 1.00 96.19 113 LEU A N 1
ATOM 914 C CA . LEU A 1 113 ? 4.598 -3.736 -0.737 1.00 96.19 113 LEU A CA 1
ATOM 915 C C . LEU A 1 113 ? 4.456 -3.996 -2.232 1.00 96.19 113 LEU A C 1
ATOM 917 O O . LEU A 1 113 ? 5.374 -4.547 -2.842 1.00 96.19 113 LEU A O 1
ATOM 921 N N . SER A 1 114 ? 3.324 -3.591 -2.811 1.00 95.44 114 SER A N 1
ATOM 922 C CA . SER A 1 114 ? 3.054 -3.778 -4.242 1.00 95.44 114 SER A CA 1
ATOM 923 C C . SER A 1 114 ? 3.925 -2.835 -5.065 1.00 95.44 114 SER A C 1
ATOM 925 O O . SER A 1 114 ? 4.665 -3.277 -5.945 1.00 95.44 114 SER A O 1
ATOM 927 N N . ASN A 1 115 ? 3.908 -1.551 -4.707 1.00 94.88 115 ASN A N 1
ATOM 928 C CA . ASN A 1 115 ? 4.826 -0.541 -5.208 1.00 94.88 115 ASN A CA 1
ATOM 929 C C . ASN A 1 115 ? 6.041 -0.415 -4.289 1.00 94.88 115 ASN A C 1
ATOM 931 O O . ASN A 1 115 ? 5.996 -0.755 -3.108 1.00 94.88 115 ASN A O 1
ATOM 935 N N . TYR A 1 116 ? 7.141 0.091 -4.840 1.00 96.38 116 TYR A N 1
ATOM 936 C CA . TYR A 1 116 ? 8.259 0.524 -4.015 1.00 96.38 116 TYR A CA 1
ATOM 937 C C . TYR A 1 116 ? 7.885 1.844 -3.314 1.00 96.38 116 TYR A C 1
ATOM 939 O O . TYR A 1 116 ? 7.399 2.749 -4.003 1.00 96.38 116 TYR A O 1
ATOM 947 N N . PRO A 1 117 ? 8.137 1.997 -2.001 1.00 96.81 117 PRO A N 1
ATOM 948 C CA . PRO A 1 117 ? 7.829 3.224 -1.271 1.00 96.81 117 PRO A CA 1
ATOM 949 C C . PRO A 1 117 ? 8.751 4.346 -1.757 1.00 96.81 117 PRO A C 1
ATOM 951 O O . PRO A 1 117 ? 9.896 4.430 -1.336 1.00 96.81 117 PRO A O 1
ATOM 954 N N . ARG A 1 118 ? 8.306 5.168 -2.712 1.00 95.06 118 ARG A N 1
ATOM 955 C CA . ARG A 1 118 ? 9.129 6.247 -3.289 1.00 95.06 118 ARG A CA 1
ATOM 956 C C . ARG A 1 118 ? 9.202 7.454 -2.360 1.00 95.06 118 ARG A C 1
ATOM 958 O O . ARG A 1 118 ? 8.236 7.739 -1.656 1.00 95.06 118 ARG A O 1
ATOM 965 N N . ASP A 1 119 ? 10.291 8.215 -2.441 1.00 94.00 119 ASP A N 1
ATOM 966 C CA . ASP A 1 119 ? 10.500 9.417 -1.624 1.00 94.00 119 ASP A CA 1
ATOM 967 C C . ASP A 1 119 ? 9.353 10.426 -1.791 1.00 94.00 119 ASP A C 1
ATOM 969 O O . ASP A 1 119 ? 8.822 10.937 -0.807 1.00 94.00 119 ASP A O 1
ATOM 973 N N . SER A 1 120 ? 8.890 10.642 -3.028 1.00 96.19 120 SER A N 1
ATOM 974 C CA . SER A 1 120 ? 7.748 11.510 -3.355 1.00 96.19 120 SER A CA 1
ATOM 975 C C . SER A 1 120 ? 6.406 11.057 -2.771 1.00 96.19 120 SER A C 1
ATOM 977 O O . SER A 1 120 ? 5.447 11.828 -2.774 1.00 96.19 120 SER A O 1
ATOM 979 N N . LYS A 1 121 ? 6.310 9.814 -2.286 1.00 96.31 121 LYS A N 1
ATOM 980 C CA . LYS A 1 121 ? 5.105 9.237 -1.674 1.00 96.31 121 LYS A CA 1
ATOM 981 C C . LYS A 1 121 ? 5.188 9.137 -0.158 1.00 96.31 121 LYS A C 1
ATOM 983 O O . LYS A 1 121 ? 4.186 8.812 0.474 1.00 96.31 121 LYS A O 1
ATOM 988 N N . LEU A 1 122 ? 6.334 9.463 0.437 1.00 96.88 122 LEU A N 1
ATOM 989 C CA . LEU A 1 122 ? 6.571 9.276 1.864 1.00 96.88 122 LEU A CA 1
ATOM 990 C C . LEU A 1 122 ? 5.521 9.975 2.738 1.00 96.88 122 LEU A C 1
ATOM 992 O O . LEU A 1 122 ? 5.046 9.384 3.704 1.00 96.88 122 LEU A O 1
ATOM 996 N N . ASP A 1 123 ? 5.124 11.202 2.400 1.00 97.38 123 ASP A N 1
ATOM 997 C CA . ASP A 1 123 ? 4.132 11.935 3.193 1.00 97.38 123 ASP A CA 1
ATOM 998 C C . ASP A 1 123 ? 2.729 11.326 3.086 1.00 97.38 123 ASP A C 1
ATOM 1000 O O . ASP A 1 123 ? 2.026 11.246 4.091 1.00 97.38 123 ASP A O 1
ATOM 1004 N N . GLN A 1 124 ? 2.346 10.800 1.917 1.00 97.19 124 GLN A N 1
ATOM 1005 C CA . GLN A 1 124 ? 1.087 10.064 1.763 1.00 97.19 124 GLN A CA 1
ATOM 1006 C C . GLN A 1 124 ? 1.097 8.776 2.601 1.00 97.19 124 GLN A C 1
ATOM 1008 O O . GLN A 1 124 ? 0.148 8.515 3.338 1.00 97.19 124 GLN A O 1
ATOM 1013 N N . ILE A 1 125 ? 2.193 8.012 2.557 1.00 98.12 125 ILE A N 1
ATOM 1014 C CA . ILE A 1 125 ? 2.355 6.786 3.354 1.00 98.12 125 ILE A CA 1
ATOM 1015 C C . ILE A 1 125 ? 2.281 7.105 4.853 1.00 98.12 125 ILE A C 1
ATOM 1017 O O . ILE A 1 125 ? 1.620 6.389 5.604 1.00 98.12 125 ILE A O 1
ATOM 1021 N N . LYS A 1 126 ? 2.919 8.199 5.294 1.00 98.25 126 LYS A N 1
ATOM 1022 C CA . LYS A 1 126 ? 2.855 8.665 6.687 1.00 98.25 126 LYS A CA 1
ATOM 1023 C C . LYS A 1 126 ? 1.435 8.993 7.122 1.00 98.25 126 LYS A C 1
ATOM 1025 O O . LYS A 1 126 ? 1.082 8.646 8.240 1.00 98.25 126 LYS A O 1
ATOM 1030 N N . LEU A 1 127 ? 0.630 9.650 6.285 1.00 98.00 127 LEU A N 1
ATOM 1031 C CA . LEU A 1 127 ? -0.760 9.970 6.630 1.00 98.00 127 LEU A CA 1
ATOM 1032 C C . LEU A 1 127 ? -1.564 8.699 6.923 1.00 98.00 127 LEU A C 1
ATOM 1034 O O . LEU A 1 127 ? -2.214 8.617 7.962 1.00 98.00 127 LEU A O 1
ATOM 1038 N N . VAL A 1 128 ? -1.454 7.693 6.050 1.00 98.12 128 VAL A N 1
ATOM 1039 C CA . VAL A 1 128 ? -2.135 6.399 6.215 1.00 98.12 128 VAL A CA 1
ATOM 1040 C C . VAL A 1 128 ? -1.635 5.669 7.462 1.00 98.12 128 VAL A C 1
ATOM 1042 O O . VAL A 1 128 ? -2.432 5.231 8.290 1.00 98.12 128 VAL A O 1
ATOM 1045 N N . ALA A 1 129 ? -0.313 5.570 7.628 1.00 98.12 129 ALA A N 1
ATOM 1046 C CA . ALA A 1 129 ? 0.284 4.912 8.783 1.00 98.12 129 ALA A CA 1
ATOM 1047 C C . ALA A 1 129 ? -0.105 5.606 10.098 1.00 98.12 129 ALA A C 1
ATOM 1049 O O . ALA A 1 129 ? -0.433 4.917 11.059 1.00 98.12 129 ALA A O 1
ATOM 1050 N N . ASN A 1 130 ? -0.120 6.946 10.131 1.00 97.38 130 ASN A N 1
ATOM 1051 C CA . ASN A 1 130 ? -0.459 7.729 11.323 1.00 97.38 130 ASN A CA 1
ATOM 1052 C C . ASN A 1 130 ? -1.912 7.528 11.722 1.00 97.38 130 ASN A C 1
ATOM 1054 O O . ASN A 1 130 ? -2.175 7.319 12.901 1.00 97.38 130 ASN A O 1
ATOM 1058 N N . GLU A 1 131 ? -2.838 7.534 10.762 1.00 96.06 131 GLU A N 1
ATOM 1059 C CA . GLU A 1 131 ? -4.243 7.235 11.041 1.00 96.06 131 GLU A CA 1
ATOM 1060 C C . GLU A 1 131 ? -4.374 5.852 11.695 1.00 96.06 131 GLU A C 1
ATOM 1062 O O . GLU A 1 131 ? -4.972 5.741 12.763 1.00 96.06 131 GLU A O 1
ATOM 1067 N N . LEU A 1 132 ? -3.741 4.820 11.122 1.00 97.44 132 LEU A N 1
ATOM 1068 C CA . LEU A 1 132 ? -3.737 3.459 11.672 1.00 97.44 132 LEU A CA 1
ATOM 1069 C C . LEU A 1 132 ? -3.089 3.372 13.063 1.00 97.44 132 LEU A C 1
ATOM 1071 O O . LEU A 1 132 ? -3.633 2.719 13.956 1.00 97.44 132 LEU A O 1
ATOM 1075 N N . ALA A 1 133 ? -1.957 4.050 13.260 1.00 97.12 133 ALA A N 1
ATOM 1076 C CA . ALA A 1 133 ? -1.253 4.113 14.537 1.00 97.12 133 ALA A CA 1
ATOM 1077 C C . ALA A 1 133 ? -2.152 4.659 15.645 1.00 97.12 133 ALA A C 1
ATOM 1079 O O . ALA A 1 133 ? -2.140 4.138 16.757 1.00 97.12 133 ALA A O 1
ATOM 1080 N N . THR A 1 134 ? -3.006 5.634 15.323 1.00 95.19 134 THR A N 1
ATOM 1081 C CA . THR A 1 134 ? -3.888 6.221 16.325 1.00 95.19 134 THR A CA 1
ATOM 1082 C C . THR A 1 134 ? -4.912 5.249 16.915 1.00 95.19 134 THR A C 1
ATOM 1084 O O . THR A 1 134 ? -5.356 5.476 18.039 1.00 95.19 134 THR A O 1
ATOM 1087 N N . TYR A 1 135 ? -5.283 4.188 16.189 1.00 95.19 135 TYR A N 1
ATOM 1088 C CA . TYR A 1 135 ? -6.120 3.104 16.713 1.00 95.19 135 TYR A CA 1
ATOM 1089 C C . TYR A 1 135 ? -5.286 2.081 17.477 1.00 95.19 135 TYR A C 1
ATOM 1091 O O . TYR A 1 135 ? -5.748 1.527 18.465 1.00 95.19 135 TYR A O 1
ATOM 1099 N N . TYR A 1 136 ? -4.061 1.816 17.020 1.00 95.81 136 TYR A N 1
ATOM 1100 C CA . TYR A 1 136 ? -3.167 0.854 17.662 1.00 95.81 136 TYR A CA 1
ATOM 1101 C C . TYR A 1 136 ? -2.714 1.297 19.058 1.00 95.81 136 TYR A C 1
ATOM 1103 O O . TYR A 1 136 ? -2.560 0.458 19.940 1.00 95.81 136 TYR A O 1
ATOM 1111 N N . GLU A 1 137 ? -2.508 2.602 19.247 1.00 94.56 137 GLU A N 1
ATOM 1112 C CA . GLU A 1 137 ? -2.095 3.216 20.517 1.00 94.56 137 GLU A CA 1
ATOM 1113 C C . GLU A 1 137 ? -3.257 3.451 21.495 1.00 94.56 137 GLU A C 1
ATOM 1115 O O . GLU A 1 137 ? -3.026 3.754 22.663 1.00 94.56 137 GLU A O 1
ATOM 1120 N N . ASP A 1 138 ? -4.502 3.362 21.028 1.00 91.44 138 ASP A N 1
ATOM 1121 C CA . ASP A 1 138 ? -5.684 3.662 21.832 1.00 91.44 138 ASP A CA 1
ATOM 1122 C C . ASP A 1 138 ? -6.163 2.406 22.571 1.00 91.44 138 ASP A C 1
ATOM 1124 O O . ASP A 1 138 ? -6.818 1.531 22.000 1.00 91.44 138 ASP A O 1
ATOM 1128 N N . ASP A 1 139 ? -5.860 2.346 23.871 1.00 88.69 139 ASP A N 1
ATOM 1129 C CA . ASP A 1 139 ? -6.249 1.251 24.773 1.00 88.69 139 ASP A CA 1
ATOM 1130 C C . ASP A 1 139 ? -7.773 1.032 24.850 1.00 88.69 139 ASP A C 1
ATOM 1132 O O . ASP A 1 139 ? -8.229 -0.020 25.303 1.00 88.69 139 ASP A O 1
ATOM 1136 N N . ASN A 1 140 ? -8.584 1.999 24.401 1.00 87.88 140 ASN A N 1
ATOM 1137 C CA . ASN A 1 140 ? -10.040 1.873 24.389 1.00 87.88 140 ASN A CA 1
ATOM 1138 C C . ASN A 1 140 ? -10.574 1.135 23.158 1.00 87.88 140 ASN A C 1
ATOM 1140 O O . ASN A 1 140 ? -11.776 0.865 23.100 1.00 87.88 140 ASN A O 1
ATOM 1144 N N . VAL A 1 141 ? -9.733 0.819 22.165 1.00 93.12 141 VAL A N 1
ATOM 1145 C CA . VAL A 1 141 ? -10.166 0.092 20.966 1.00 93.12 141 VAL A CA 1
ATOM 1146 C C . VAL A 1 141 ? -10.448 -1.373 21.326 1.00 93.12 141 VAL A C 1
ATOM 1148 O O . VAL A 1 141 ? -9.529 -2.129 21.649 1.00 93.12 141 VAL A O 1
ATOM 1151 N N . PRO A 1 142 ? -11.710 -1.835 21.238 1.00 94.44 142 PRO A N 1
ATOM 1152 C CA . PRO A 1 142 ? -12.074 -3.188 21.621 1.00 94.44 142 PRO A CA 1
ATOM 1153 C C . PRO A 1 142 ? -11.822 -4.143 20.450 1.00 94.44 142 PRO A C 1
ATOM 1155 O O . PRO A 1 142 ? -12.738 -4.498 19.706 1.00 94.44 142 PRO A O 1
ATOM 1158 N N . TRP A 1 143 ? -10.566 -4.555 20.271 1.00 95.12 143 TRP A N 1
ATOM 1159 C CA . TRP A 1 143 ? -10.131 -5.389 19.142 1.00 95.12 143 TRP A CA 1
ATOM 1160 C C . TRP A 1 143 ? -10.941 -6.686 18.968 1.00 95.12 143 TRP A C 1
ATOM 1162 O O . TRP A 1 143 ? -11.186 -7.103 17.838 1.00 95.12 143 TRP A O 1
ATOM 1172 N N . ASP A 1 144 ? -11.456 -7.259 20.058 1.00 94.81 144 ASP A N 1
ATOM 1173 C CA . ASP A 1 144 ? -12.303 -8.462 20.046 1.00 94.81 144 ASP A CA 1
ATOM 1174 C C . ASP A 1 144 ? -13.692 -8.252 19.411 1.00 94.81 144 ASP A C 1
ATOM 1176 O O . ASP A 1 144 ? -14.453 -9.207 19.232 1.00 94.81 144 ASP A O 1
ATOM 1180 N N . TYR A 1 145 ? -14.080 -7.007 19.114 1.00 94.94 145 TYR A N 1
ATOM 1181 C CA . TYR A 1 145 ? -15.366 -6.691 18.480 1.00 94.94 145 TYR A CA 1
ATOM 1182 C C . TYR A 1 145 ? -15.276 -6.610 16.959 1.00 94.94 145 TYR A C 1
ATOM 1184 O O . TYR A 1 145 ? -16.312 -6.624 16.290 1.00 94.94 145 TYR A O 1
ATOM 1192 N N . PHE A 1 146 ? -14.067 -6.552 16.406 1.00 95.94 146 PHE A N 1
ATOM 1193 C CA . PHE A 1 146 ? -13.856 -6.661 14.971 1.00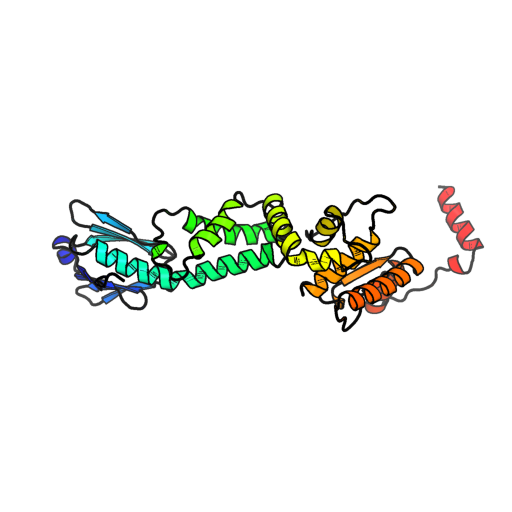 95.94 146 PHE A CA 1
ATOM 1194 C C . PHE A 1 146 ? -14.019 -8.121 14.540 1.00 95.94 146 PHE A C 1
ATOM 1196 O O . PHE A 1 146 ? -13.599 -9.050 15.227 1.00 95.94 146 PHE A O 1
ATOM 1203 N N . SER A 1 147 ? -14.643 -8.332 13.385 1.00 94.12 147 SER A N 1
ATOM 1204 C CA . SER A 1 147 ? -14.836 -9.674 12.822 1.00 94.12 147 SER A CA 1
ATOM 1205 C C . SER A 1 147 ? -13.553 -10.253 12.220 1.00 94.12 147 SER A C 1
ATOM 1207 O O . SER A 1 147 ? -13.371 -11.470 12.232 1.00 94.12 147 SER A O 1
ATOM 1209 N N . ASP A 1 148 ? -12.649 -9.401 11.725 1.00 93.38 148 ASP A N 1
ATOM 1210 C CA . ASP A 1 148 ? -11.330 -9.828 11.261 1.00 93.38 148 ASP A CA 1
ATOM 1211 C C . ASP A 1 148 ? -10.319 -9.835 12.416 1.00 93.38 148 ASP A C 1
ATOM 1213 O O . ASP A 1 148 ? -9.762 -8.806 12.803 1.00 93.38 148 ASP A O 1
ATOM 1217 N N . SER A 1 149 ? -10.023 -11.032 12.926 1.00 90.31 149 SER A N 1
ATOM 1218 C CA . SER A 1 149 ? -9.064 -11.236 14.015 1.00 90.31 149 SER A CA 1
ATOM 1219 C C . SER A 1 149 ? -7.620 -10.864 13.652 1.00 90.31 149 SER A C 1
ATOM 1221 O O . SER A 1 149 ? -6.757 -10.821 14.528 1.00 90.31 149 SER A O 1
ATOM 1223 N N . LYS A 1 150 ? -7.303 -10.661 12.366 1.00 95.06 150 LYS A N 1
ATOM 1224 C CA . LYS A 1 150 ? -5.956 -10.275 11.923 1.00 95.06 150 LYS A CA 1
ATOM 1225 C C . LYS A 1 150 ? -5.738 -8.770 11.976 1.00 95.06 150 LYS A C 1
ATOM 1227 O O . LYS A 1 150 ? -4.581 -8.358 11.959 1.00 95.06 150 LYS A O 1
ATOM 1232 N N . LEU A 1 151 ? -6.799 -7.968 12.084 1.00 96.25 151 LEU A N 1
ATOM 1233 C CA . LEU A 1 151 ? -6.735 -6.514 11.955 1.00 96.25 151 LEU A CA 1
ATOM 1234 C C . LEU A 1 151 ? -5.704 -5.888 12.904 1.00 96.25 151 LEU A C 1
ATOM 1236 O O . LEU A 1 151 ? -4.785 -5.212 12.449 1.00 96.25 151 LEU A O 1
ATOM 1240 N N . TYR A 1 152 ? -5.782 -6.212 14.199 1.00 96.50 152 TYR A N 1
ATOM 1241 C CA . TYR A 1 152 ? -4.819 -5.750 15.205 1.00 96.50 152 TYR A CA 1
ATOM 1242 C C . TYR A 1 152 ? -3.372 -6.101 14.832 1.00 96.50 152 TYR A C 1
ATOM 1244 O O . TYR A 1 152 ? -2.471 -5.268 14.912 1.00 96.50 152 TYR A O 1
ATOM 1252 N N . LYS A 1 153 ? -3.141 -7.335 14.367 1.00 97.25 153 LYS A N 1
ATOM 1253 C CA . LYS A 1 153 ? -1.806 -7.816 14.001 1.00 97.25 153 LYS A CA 1
ATOM 1254 C C . LYS A 1 153 ? -1.271 -7.125 12.747 1.00 97.25 153 LYS A C 1
ATOM 1256 O O . LYS A 1 153 ? -0.083 -6.819 12.703 1.00 97.25 153 LYS A O 1
ATOM 1261 N N . GLU A 1 154 ? -2.100 -6.906 11.729 1.00 97.69 154 GLU A N 1
ATOM 1262 C CA . GLU A 1 154 ? -1.683 -6.211 10.504 1.00 97.69 154 GLU A CA 1
ATOM 1263 C C . GLU A 1 154 ? -1.358 -4.740 10.783 1.00 97.69 154 GLU A C 1
ATOM 1265 O O . GLU A 1 154 ? -0.298 -4.266 10.375 1.00 97.69 154 GLU A O 1
ATOM 1270 N N . ILE A 1 155 ? -2.191 -4.054 11.571 1.00 98.12 155 ILE A N 1
ATOM 1271 C CA . ILE A 1 155 ? -1.904 -2.688 12.025 1.00 98.12 155 ILE A CA 1
ATOM 1272 C C . ILE A 1 155 ? -0.618 -2.666 12.858 1.00 98.12 155 ILE A C 1
ATOM 1274 O O . ILE A 1 155 ? 0.243 -1.825 12.620 1.00 98.12 155 ILE A O 1
ATOM 1278 N N . GLY A 1 156 ? -0.423 -3.632 13.759 1.00 97.94 156 GLY A N 1
ATOM 1279 C CA . GLY A 1 156 ? 0.796 -3.747 14.561 1.00 97.94 156 GLY A CA 1
ATOM 1280 C C . GLY A 1 156 ? 2.070 -3.944 13.734 1.00 97.94 156 GLY A C 1
ATOM 1281 O O . GLY A 1 156 ? 3.120 -3.407 14.084 1.00 97.94 156 GLY A O 1
ATOM 1282 N N . LYS A 1 157 ? 2.002 -4.646 12.593 1.00 97.56 157 LYS A N 1
ATOM 1283 C CA . LYS A 1 157 ? 3.140 -4.730 11.658 1.00 97.56 157 LYS A CA 1
ATOM 1284 C C . LYS A 1 157 ? 3.469 -3.367 11.060 1.00 97.56 157 LYS A C 1
ATOM 1286 O O . LYS A 1 157 ? 4.644 -3.023 10.996 1.00 97.56 157 LYS A O 1
ATOM 1291 N N . ILE A 1 158 ? 2.461 -2.603 10.640 1.00 98.19 158 ILE A N 1
ATOM 1292 C CA . ILE A 1 158 ? 2.654 -1.244 10.112 1.00 98.19 158 ILE A CA 1
ATOM 1293 C C . ILE A 1 158 ? 3.213 -0.339 11.216 1.00 98.19 158 ILE A C 1
ATOM 1295 O O . ILE A 1 158 ? 4.193 0.369 11.000 1.00 98.19 158 ILE A O 1
ATOM 1299 N N . TYR A 1 159 ? 2.662 -0.436 12.426 1.00 97.81 159 TYR A N 1
ATOM 1300 C CA . TYR A 1 159 ? 3.113 0.314 13.594 1.00 97.81 159 TYR A CA 1
ATOM 1301 C C . TYR A 1 159 ? 4.565 -0.008 13.992 1.00 97.81 159 TYR A C 1
ATOM 1303 O O . TYR A 1 159 ? 5.315 0.872 14.403 1.00 97.81 159 TYR A O 1
ATOM 1311 N N . SER A 1 160 ? 5.030 -1.244 13.788 1.00 97.31 160 SER A N 1
ATOM 1312 C CA . SER A 1 160 ? 6.431 -1.616 14.051 1.00 97.31 160 SER A CA 1
ATOM 1313 C C . SER A 1 160 ? 7.457 -0.880 13.176 1.00 97.31 160 SER A C 1
ATOM 1315 O O . SER A 1 160 ? 8.652 -0.929 13.458 1.00 97.31 160 SER A O 1
ATOM 1317 N N . LEU A 1 161 ? 7.002 -0.189 12.124 1.00 97.38 161 LEU A N 1
ATOM 1318 C CA . LEU A 1 161 ? 7.838 0.615 11.233 1.00 97.38 161 LEU A CA 1
ATOM 1319 C C . LEU A 1 161 ? 8.029 2.054 11.736 1.00 97.38 161 LEU A C 1
ATOM 1321 O O . LEU A 1 161 ? 8.699 2.841 11.065 1.00 97.38 161 LEU A O 1
ATOM 1325 N N . TYR A 1 162 ? 7.448 2.422 12.884 1.00 95.31 162 TYR A N 1
ATOM 1326 C CA . TYR A 1 162 ? 7.615 3.754 13.455 1.00 95.31 162 TYR A CA 1
ATOM 1327 C C . TYR A 1 162 ? 9.035 3.991 13.999 1.00 95.31 162 TYR A C 1
ATOM 1329 O O . TYR A 1 162 ? 9.600 3.120 14.661 1.00 95.31 162 TYR A O 1
ATOM 1337 N N . PRO A 1 163 ? 9.607 5.195 13.791 1.00 95.69 163 PRO A N 1
ATOM 1338 C CA . PRO A 1 163 ? 9.062 6.297 12.994 1.00 95.69 163 PRO A CA 1
ATOM 1339 C C . PRO A 1 163 ? 9.104 5.999 11.485 1.00 95.69 163 PRO A C 1
ATOM 1341 O O . PRO A 1 163 ? 10.126 5.547 10.972 1.00 95.69 163 PRO A O 1
ATOM 1344 N N . ILE A 1 164 ? 8.022 6.333 10.769 1.00 96.38 164 ILE A N 1
ATOM 1345 C CA . ILE A 1 164 ? 7.897 6.084 9.325 1.00 96.38 164 ILE A CA 1
ATOM 1346 C C . ILE A 1 164 ? 8.941 6.899 8.547 1.00 96.38 164 ILE A C 1
ATOM 1348 O O . ILE A 1 164 ? 8.824 8.120 8.378 1.00 96.38 164 ILE A O 1
ATOM 1352 N N . LYS A 1 165 ? 9.972 6.195 8.075 1.00 96.69 165 LYS A N 1
ATOM 1353 C CA . LYS A 1 165 ? 11.114 6.722 7.318 1.00 96.69 165 LYS A CA 1
ATOM 1354 C C . LYS A 1 165 ? 11.376 5.884 6.073 1.00 96.69 165 LYS A C 1
ATOM 1356 O O . LYS A 1 165 ? 11.037 4.701 6.026 1.00 96.69 165 LYS A O 1
ATOM 1361 N N . GLN A 1 166 ? 12.035 6.500 5.098 1.00 94.88 166 GLN A N 1
ATOM 1362 C CA . GLN A 1 166 ? 12.337 5.890 3.807 1.00 94.88 166 GLN A CA 1
ATOM 1363 C C . GLN A 1 166 ? 13.143 4.593 3.951 1.00 94.88 166 GLN A C 1
ATOM 1365 O O . GLN A 1 166 ? 12.824 3.592 3.314 1.00 94.88 166 GLN A O 1
ATOM 1370 N N . GLU A 1 167 ? 14.139 4.571 4.839 1.00 94.56 167 GLU A N 1
ATOM 1371 C CA . GLU A 1 167 ? 14.998 3.405 5.050 1.00 94.56 167 GLU A CA 1
ATOM 1372 C C . GLU A 1 167 ? 14.221 2.218 5.635 1.00 94.56 167 GLU A C 1
ATOM 1374 O O . GLU A 1 167 ? 14.397 1.084 5.192 1.00 94.56 167 GLU A O 1
ATOM 1379 N N . ALA A 1 168 ? 13.330 2.473 6.600 1.00 96.31 168 ALA A N 1
ATOM 1380 C CA . ALA A 1 168 ? 12.525 1.434 7.240 1.00 96.31 168 ALA A CA 1
ATOM 1381 C C . ALA A 1 168 ? 11.496 0.837 6.269 1.00 96.31 168 ALA A C 1
ATOM 1383 O O . ALA A 1 168 ? 11.361 -0.385 6.181 1.00 96.31 168 ALA A O 1
ATOM 1384 N N . LEU A 1 169 ? 10.811 1.690 5.499 1.00 97.94 169 LEU A N 1
ATOM 1385 C CA . LEU A 1 169 ? 9.865 1.256 4.469 1.00 97.94 169 LEU A CA 1
ATOM 1386 C C . LEU A 1 169 ? 10.572 0.474 3.354 1.00 97.94 169 LEU A C 1
ATOM 1388 O O . LEU A 1 169 ? 10.091 -0.583 2.949 1.00 97.94 169 LEU A O 1
ATOM 1392 N N . GLY A 1 170 ? 11.730 0.960 2.895 1.00 97.31 170 GLY A N 1
ATOM 1393 C CA . GLY A 1 170 ? 12.557 0.287 1.894 1.00 97.31 170 GLY A CA 1
ATOM 1394 C C . GLY A 1 170 ? 13.006 -1.097 2.360 1.00 97.31 170 GLY A C 1
ATOM 1395 O O . GLY A 1 170 ? 12.762 -2.081 1.668 1.00 97.31 170 GLY A O 1
ATOM 1396 N N . ALA A 1 171 ? 13.560 -1.209 3.571 1.00 96.81 171 ALA A N 1
ATOM 1397 C CA . ALA A 1 171 ? 13.967 -2.495 4.141 1.00 96.81 171 ALA A CA 1
ATOM 1398 C C . ALA A 1 171 ? 12.781 -3.464 4.312 1.00 96.81 171 ALA A C 1
ATOM 1400 O O . ALA A 1 171 ? 12.909 -4.668 4.073 1.00 96.81 171 ALA A O 1
ATOM 1401 N N . TYR A 1 172 ? 11.608 -2.948 4.694 1.00 97.69 172 TYR A N 1
ATOM 1402 C CA . TYR A 1 172 ? 10.386 -3.743 4.790 1.00 97.69 172 TYR A CA 1
ATOM 1403 C C . TYR A 1 172 ? 9.936 -4.273 3.419 1.00 97.69 172 TYR A C 1
ATOM 1405 O O . TYR A 1 172 ? 9.669 -5.471 3.294 1.00 97.69 172 TYR A O 1
ATOM 1413 N N . HIS A 1 173 ? 9.927 -3.417 2.389 1.00 98.00 173 HIS A N 1
ATOM 1414 C CA . HIS A 1 173 ? 9.643 -3.798 1.003 1.00 98.00 173 HIS A CA 1
ATOM 1415 C C . HIS A 1 173 ? 10.625 -4.856 0.493 1.00 98.00 173 HIS A C 1
ATOM 1417 O O . HIS A 1 173 ? 10.201 -5.871 -0.062 1.00 98.00 173 HIS A O 1
ATOM 1423 N N . GLU A 1 174 ? 11.926 -4.621 0.686 1.00 97.75 174 GLU A N 1
ATOM 1424 C CA . GLU A 1 174 ? 13.017 -5.491 0.242 1.00 97.75 174 GLU A CA 1
ATOM 1425 C C . GLU A 1 174 ? 12.885 -6.883 0.854 1.00 97.75 174 GLU A C 1
ATOM 1427 O O . GLU A 1 174 ? 12.827 -7.868 0.124 1.00 97.75 174 GLU A O 1
ATOM 1432 N N . ARG A 1 175 ? 12.740 -6.975 2.181 1.00 96.81 175 ARG A N 1
ATOM 1433 C CA . ARG A 1 175 ? 12.613 -8.257 2.888 1.00 96.81 175 ARG A CA 1
ATOM 1434 C C . ARG A 1 175 ? 11.444 -9.096 2.371 1.00 96.81 175 ARG A C 1
ATOM 1436 O O . ARG A 1 175 ? 11.582 -10.304 2.218 1.00 96.81 175 ARG A O 1
ATOM 1443 N N . ILE A 1 176 ? 10.291 -8.471 2.133 1.00 97.19 176 ILE A N 1
ATOM 1444 C CA . ILE A 1 176 ? 9.096 -9.176 1.657 1.00 97.19 176 ILE A CA 1
ATOM 1445 C C . ILE A 1 176 ? 9.258 -9.594 0.190 1.00 97.19 176 ILE A C 1
ATOM 1447 O O . ILE A 1 176 ? 9.029 -10.753 -0.148 1.00 97.19 176 ILE A O 1
ATOM 1451 N N . ASN A 1 177 ? 9.685 -8.679 -0.682 1.00 97.62 177 ASN A N 1
ATOM 1452 C CA . ASN A 1 177 ? 9.740 -8.943 -2.119 1.00 97.62 177 ASN A CA 1
ATOM 1453 C C . ASN A 1 177 ? 10.922 -9.831 -2.536 1.00 97.62 177 ASN A C 1
ATOM 1455 O O . ASN A 1 177 ? 10.799 -10.549 -3.526 1.00 97.62 177 ASN A O 1
ATOM 1459 N N . LEU A 1 178 ? 12.032 -9.844 -1.789 1.00 97.75 178 LEU A N 1
ATOM 1460 C CA . LEU A 1 178 ? 13.133 -10.788 -2.022 1.00 97.75 178 LEU A CA 1
ATOM 1461 C C . LEU A 1 178 ? 12.677 -12.242 -1.868 1.00 97.75 178 LEU A C 1
ATOM 1463 O O . LEU A 1 178 ? 13.067 -13.085 -2.674 1.00 97.75 178 LEU A O 1
ATOM 1467 N N . GLU A 1 179 ? 11.828 -12.514 -0.876 1.00 97.19 179 GLU A N 1
ATOM 1468 C CA . GLU A 1 179 ? 11.274 -13.849 -0.648 1.00 97.19 179 GLU A CA 1
ATOM 1469 C C . GLU A 1 179 ? 10.183 -14.174 -1.675 1.00 97.19 179 GLU A C 1
ATOM 1471 O O . GLU A 1 179 ? 10.271 -15.177 -2.383 1.00 97.19 179 GLU A O 1
ATOM 1476 N N . LEU A 1 180 ? 9.190 -13.287 -1.829 1.00 96.81 180 LEU A N 1
ATOM 1477 C CA . LEU A 1 180 ? 8.067 -13.503 -2.750 1.00 96.81 180 LEU A CA 1
ATOM 1478 C C . LEU A 1 180 ? 8.517 -13.701 -4.202 1.00 96.81 180 LEU A C 1
ATOM 1480 O O . LEU A 1 180 ? 7.891 -14.453 -4.945 1.00 96.81 180 LEU A O 1
ATOM 1484 N N . ARG A 1 181 ? 9.600 -13.030 -4.613 1.00 96.31 181 ARG A N 1
ATOM 1485 C CA . ARG A 1 181 ? 10.114 -13.068 -5.988 1.00 96.31 181 ARG A CA 1
ATOM 1486 C C . ARG A 1 181 ? 11.400 -13.870 -6.137 1.00 96.31 181 ARG A C 1
ATOM 1488 O O . ARG A 1 181 ? 12.072 -13.767 -7.163 1.00 96.31 181 ARG A O 1
ATOM 1495 N N . LYS A 1 182 ? 11.718 -14.732 -5.167 1.00 97.38 182 LYS A N 1
ATOM 1496 C CA . LYS A 1 182 ? 12.912 -15.583 -5.209 1.00 97.38 182 LYS A CA 1
ATOM 1497 C C . LYS A 1 182 ? 13.019 -16.373 -6.518 1.00 97.38 182 LYS A C 1
ATOM 1499 O O . LYS A 1 182 ? 14.061 -16.330 -7.162 1.00 97.38 182 LYS A O 1
ATOM 1504 N N . SER A 1 183 ? 11.932 -17.023 -6.947 1.00 96.56 183 SER A N 1
ATOM 1505 C CA . SER A 1 183 ? 11.924 -17.808 -8.193 1.00 96.56 183 SER A CA 1
ATOM 1506 C C . SER A 1 183 ? 12.262 -16.961 -9.419 1.00 96.56 183 SER A C 1
ATOM 1508 O O . SER A 1 183 ? 13.021 -17.412 -10.266 1.00 96.56 183 SER A O 1
ATOM 1510 N N . PHE A 1 184 ? 11.729 -15.739 -9.506 1.00 97.19 184 PHE A N 1
ATOM 1511 C CA . PHE A 1 184 ? 12.026 -14.826 -10.607 1.00 97.19 184 PHE A CA 1
ATOM 1512 C C . PHE A 1 184 ? 13.510 -14.439 -10.614 1.00 97.19 184 PHE A C 1
ATOM 1514 O O . PHE A 1 184 ? 14.170 -14.526 -11.647 1.00 97.19 184 PHE A O 1
ATOM 1521 N N . PHE A 1 185 ? 14.071 -14.069 -9.460 1.00 97.69 185 PHE A N 1
ATOM 1522 C CA . PHE A 1 185 ? 15.484 -13.690 -9.360 1.00 97.69 185 PHE A CA 1
ATOM 1523 C C . PHE A 1 185 ? 16.457 -14.843 -9.617 1.00 97.69 185 PHE A C 1
ATOM 1525 O O . PHE A 1 185 ? 17.582 -14.607 -10.064 1.00 97.69 185 PHE A O 1
ATOM 1532 N N . ASP A 1 186 ? 16.029 -16.073 -9.342 1.00 96.75 186 ASP A N 1
ATOM 1533 C CA . ASP A 1 186 ? 16.815 -17.276 -9.591 1.00 96.75 186 ASP A CA 1
ATOM 1534 C C . ASP A 1 186 ? 16.855 -17.646 -11.089 1.00 96.75 186 ASP A C 1
ATOM 1536 O O . ASP A 1 186 ? 17.795 -18.320 -11.508 1.00 96.75 186 ASP A O 1
ATOM 1540 N N . SER A 1 187 ? 15.883 -17.199 -11.902 1.00 95.38 187 SER A N 1
ATOM 1541 C CA . SER A 1 187 ? 15.714 -17.658 -13.294 1.00 95.38 187 SER A CA 1
ATOM 1542 C C . SER A 1 187 ? 15.712 -16.575 -14.380 1.00 95.38 187 SER A C 1
ATOM 1544 O O . SER A 1 187 ? 15.861 -16.912 -15.553 1.00 95.38 187 SER A O 1
ATOM 1546 N N . VAL A 1 188 ? 15.526 -15.292 -14.041 1.00 96.12 188 VAL A N 1
ATOM 1547 C CA . VAL A 1 188 ? 15.398 -14.201 -15.036 1.00 96.12 188 VAL A CA 1
ATOM 1548 C C . VAL A 1 188 ? 16.652 -14.025 -15.900 1.00 96.12 188 VAL A C 1
ATOM 1550 O O . VAL A 1 188 ? 16.600 -13.573 -17.044 1.00 96.12 188 VAL A O 1
ATOM 1553 N N . GLU A 1 189 ? 17.806 -14.401 -15.361 1.00 95.06 189 GLU A N 1
ATOM 1554 C CA . GLU A 1 189 ? 19.104 -14.335 -16.017 1.00 95.06 189 GLU A CA 1
ATOM 1555 C C . GLU A 1 189 ? 19.746 -15.722 -16.105 1.00 95.06 189 GLU A C 1
ATOM 1557 O O . GLU A 1 189 ? 19.253 -16.691 -15.543 1.00 95.06 189 GLU A O 1
ATOM 1562 N N . SER A 1 190 ? 20.839 -15.852 -16.870 1.00 91.00 190 SER A N 1
ATOM 1563 C CA . SER A 1 190 ? 21.471 -17.174 -17.074 1.00 91.00 190 SER A CA 1
ATOM 1564 C C . SER A 1 190 ? 21.992 -17.810 -15.780 1.00 91.00 190 SER A C 1
ATOM 1566 O O . SER A 1 190 ? 22.123 -19.025 -15.715 1.00 91.00 190 SER A O 1
ATOM 1568 N N . ASN A 1 191 ? 22.314 -16.983 -14.786 1.00 93.12 191 ASN A N 1
ATOM 1569 C CA . ASN A 1 191 ? 22.647 -17.397 -13.431 1.00 93.12 191 ASN A CA 1
ATOM 1570 C C . ASN A 1 191 ? 21.731 -16.635 -12.462 1.00 93.12 191 ASN A C 1
ATOM 1572 O O . ASN A 1 191 ? 21.360 -15.498 -12.784 1.00 93.12 191 ASN A O 1
ATOM 1576 N N . PRO A 1 192 ? 21.440 -17.199 -11.277 1.00 96.56 192 PRO A N 1
ATOM 1577 C CA . PRO A 1 192 ? 20.740 -16.482 -10.220 1.00 96.56 192 PRO A CA 1
ATOM 1578 C C . PRO A 1 192 ? 21.403 -15.138 -9.917 1.00 96.56 192 PRO A C 1
ATOM 1580 O O . PRO A 1 192 ? 22.630 -15.049 -9.817 1.00 96.56 192 PRO A O 1
ATOM 1583 N N . LEU A 1 193 ? 20.591 -14.093 -9.752 1.00 97.56 193 LEU A N 1
ATOM 1584 C CA . LEU A 1 193 ? 21.096 -12.781 -9.350 1.00 97.56 193 LEU A CA 1
ATOM 1585 C C . LEU A 1 193 ? 21.649 -12.832 -7.920 1.00 97.56 193 LEU A C 1
ATOM 1587 O O . LEU A 1 193 ? 21.050 -13.480 -7.054 1.00 97.56 193 LEU A O 1
ATOM 1591 N N . THR A 1 194 ? 22.744 -12.108 -7.660 1.00 96.88 194 THR A N 1
ATOM 1592 C CA . THR A 1 194 ? 23.248 -11.897 -6.288 1.00 96.88 194 THR A CA 1
ATOM 1593 C C . THR A 1 194 ? 22.288 -11.022 -5.489 1.00 96.88 194 THR A C 1
ATOM 1595 O O . THR A 1 194 ? 21.469 -10.306 -6.070 1.00 96.88 194 THR A O 1
ATOM 1598 N N . ASP A 1 195 ? 22.401 -11.023 -4.163 1.00 96.12 195 ASP A N 1
ATOM 1599 C CA . ASP A 1 195 ? 21.520 -10.229 -3.303 1.00 96.12 195 ASP A CA 1
ATOM 1600 C C . ASP A 1 195 ? 21.587 -8.730 -3.637 1.00 96.12 195 ASP A C 1
ATOM 1602 O O . ASP A 1 195 ? 20.555 -8.073 -3.768 1.00 96.12 195 ASP A O 1
ATOM 1606 N N . GLU A 1 196 ? 22.772 -8.186 -3.918 1.00 95.75 196 GLU A N 1
ATOM 1607 C CA . GLU A 1 196 ? 22.937 -6.783 -4.316 1.00 95.75 196 GLU A CA 1
ATOM 1608 C C . GLU A 1 196 ? 22.295 -6.484 -5.675 1.00 95.75 196 GLU A C 1
ATOM 1610 O O . GLU A 1 196 ? 21.726 -5.408 -5.876 1.00 95.75 196 GLU A O 1
ATOM 1615 N N . GLN A 1 197 ? 22.355 -7.430 -6.616 1.00 97.19 197 GLN A N 1
ATOM 1616 C CA . GLN A 1 197 ? 21.693 -7.297 -7.913 1.00 97.19 197 GLN A CA 1
ATOM 1617 C C . GLN A 1 197 ? 20.170 -7.323 -7.755 1.00 97.19 197 GLN A C 1
ATOM 1619 O O . GLN A 1 197 ? 19.491 -6.496 -8.364 1.00 97.19 197 GLN A O 1
ATOM 1624 N N . ARG A 1 198 ? 19.633 -8.208 -6.903 1.00 97.69 198 ARG A N 1
ATOM 1625 C CA . ARG A 1 198 ? 18.198 -8.255 -6.571 1.00 97.69 198 ARG A CA 1
ATOM 1626 C C . ARG A 1 198 ? 17.737 -6.953 -5.932 1.00 97.69 198 ARG A C 1
ATOM 1628 O O . ARG A 1 198 ? 16.713 -6.410 -6.332 1.00 97.69 198 ARG A O 1
ATOM 1635 N N . LEU A 1 199 ? 18.517 -6.400 -5.003 1.00 96.81 199 LEU A N 1
ATOM 1636 C CA . LEU A 1 199 ? 18.244 -5.087 -4.416 1.00 96.81 199 LEU A CA 1
ATOM 1637 C C . LEU A 1 199 ? 18.268 -3.976 -5.475 1.00 96.81 199 LEU A C 1
ATOM 1639 O O . LEU A 1 199 ? 17.387 -3.119 -5.474 1.00 96.81 199 LEU A O 1
ATOM 1643 N N . GLY A 1 200 ? 19.212 -4.010 -6.420 1.00 96.00 200 GLY A N 1
ATOM 1644 C CA . GLY A 1 200 ? 19.232 -3.097 -7.569 1.00 96.00 200 GLY A CA 1
ATOM 1645 C C . GLY A 1 200 ? 17.994 -3.219 -8.469 1.00 96.00 200 GLY A C 1
ATOM 1646 O O . GLY A 1 200 ? 17.523 -2.219 -9.012 1.00 96.00 200 GLY A O 1
ATOM 1647 N N . VAL A 1 201 ? 17.432 -4.426 -8.586 1.00 97.06 201 VAL A N 1
ATOM 1648 C CA . VAL A 1 201 ? 16.170 -4.681 -9.294 1.00 97.06 201 VAL A CA 1
ATOM 1649 C C . VAL A 1 201 ? 14.954 -4.217 -8.486 1.00 97.06 201 VAL A C 1
ATOM 1651 O O . VAL A 1 201 ? 14.045 -3.631 -9.059 1.00 97.06 201 VAL A O 1
ATOM 1654 N N . LEU A 1 202 ? 14.913 -4.391 -7.167 1.00 96.44 202 LEU A N 1
ATOM 1655 C CA . LEU A 1 202 ? 13.752 -3.993 -6.360 1.00 96.44 202 LEU A CA 1
ATOM 1656 C C . LEU A 1 202 ? 13.683 -2.480 -6.122 1.00 96.44 202 LEU A C 1
ATOM 1658 O O . LEU A 1 202 ? 12.619 -1.871 -6.273 1.00 96.44 202 LEU A O 1
ATOM 1662 N N . ARG A 1 203 ? 14.819 -1.850 -5.803 1.00 95.88 203 ARG A N 1
ATOM 1663 C CA . ARG A 1 203 ? 14.885 -0.431 -5.430 1.00 95.88 203 ARG A CA 1
ATOM 1664 C C . ARG A 1 203 ? 14.393 0.468 -6.551 1.00 95.88 203 ARG A C 1
ATOM 1666 O O . ARG A 1 203 ? 14.941 0.461 -7.654 1.00 95.88 203 ARG A O 1
ATOM 1673 N N . SER A 1 204 ? 13.331 1.218 -6.270 1.00 94.44 204 SER A N 1
ATOM 1674 C CA . SER A 1 204 ? 12.643 2.058 -7.255 1.00 94.44 204 SER A CA 1
ATOM 1675 C C . SER A 1 204 ? 12.252 3.415 -6.675 1.00 94.44 204 SER A C 1
ATOM 1677 O O . SER A 1 204 ? 11.140 3.877 -6.919 1.00 94.44 204 SER A O 1
ATOM 1679 N N . ASN A 1 205 ? 13.160 4.054 -5.923 1.00 94.00 205 ASN A N 1
ATOM 1680 C CA . ASN A 1 205 ? 13.029 5.471 -5.559 1.00 94.00 205 ASN A CA 1
ATOM 1681 C C . ASN A 1 205 ? 12.813 6.327 -6.817 1.00 94.00 205 ASN A C 1
ATOM 1683 O O . ASN A 1 205 ? 13.087 5.869 -7.931 1.00 94.00 205 ASN A O 1
ATOM 1687 N N . ASP A 1 206 ? 12.393 7.581 -6.659 1.00 94.06 206 ASP A N 1
ATOM 1688 C CA . ASP A 1 206 ? 12.130 8.454 -7.815 1.00 94.06 206 ASP A CA 1
ATOM 1689 C C . ASP A 1 206 ? 13.363 8.623 -8.715 1.00 94.06 206 ASP A C 1
ATOM 1691 O O . ASP A 1 206 ? 13.249 8.758 -9.933 1.00 94.06 206 ASP A O 1
ATOM 1695 N N . LYS A 1 207 ? 14.557 8.571 -8.114 1.00 93.31 207 LYS A N 1
ATOM 1696 C CA . LYS A 1 207 ? 15.847 8.533 -8.806 1.00 93.31 207 LYS A CA 1
ATOM 1697 C C . LYS A 1 207 ? 16.729 7.490 -8.132 1.00 93.31 207 LYS A C 1
ATOM 1699 O O . LYS A 1 207 ? 16.913 7.533 -6.921 1.00 93.31 207 LYS A O 1
ATOM 1704 N N . ASN A 1 208 ? 17.306 6.575 -8.909 1.00 91.25 208 ASN A N 1
ATOM 1705 C CA . ASN A 1 208 ? 18.225 5.559 -8.394 1.00 91.25 208 ASN A CA 1
AT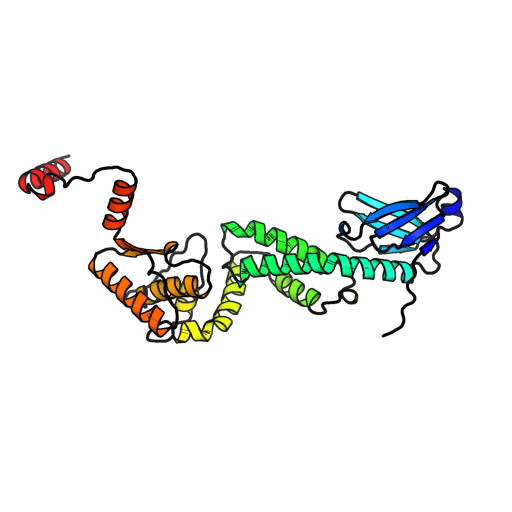OM 1706 C C . ASN A 1 208 ? 19.542 5.600 -9.162 1.00 91.25 208 ASN A C 1
ATOM 1708 O O . ASN A 1 208 ? 19.547 5.633 -10.392 1.00 91.25 208 ASN A O 1
ATOM 1712 N N . MET A 1 209 ? 20.652 5.543 -8.430 1.00 92.25 209 MET A N 1
ATOM 1713 C CA . MET A 1 209 ? 21.985 5.364 -8.993 1.00 92.25 209 MET A CA 1
ATOM 1714 C C . MET A 1 209 ? 22.541 4.022 -8.523 1.00 92.25 209 MET A C 1
ATOM 1716 O O . MET A 1 209 ? 22.727 3.805 -7.329 1.00 92.25 209 MET A O 1
ATOM 1720 N N . VAL A 1 210 ? 22.812 3.123 -9.469 1.00 90.69 210 VAL A N 1
ATOM 1721 C CA . VAL A 1 210 ? 23.446 1.830 -9.189 1.00 90.69 210 VAL A CA 1
ATOM 1722 C C . VAL A 1 210 ? 24.936 1.947 -9.487 1.00 90.69 210 VAL A C 1
ATOM 1724 O O . VAL A 1 210 ? 25.337 2.109 -10.640 1.00 90.69 210 VAL A O 1
ATOM 1727 N N . LEU A 1 211 ? 25.760 1.864 -8.444 1.00 90.62 211 LEU A N 1
ATOM 1728 C CA . LEU A 1 211 ? 27.216 1.839 -8.565 1.00 90.62 211 LEU A CA 1
ATOM 1729 C C . LEU A 1 211 ? 27.683 0.397 -8.765 1.00 90.62 211 LEU A C 1
ATOM 1731 O O . LEU A 1 211 ? 27.382 -0.477 -7.956 1.00 90.62 211 LEU A O 1
ATOM 1735 N N . ALA A 1 212 ? 28.405 0.138 -9.854 1.00 87.50 212 ALA A N 1
ATOM 1736 C CA . ALA A 1 212 ? 28.771 -1.219 -10.237 1.00 87.50 212 ALA A CA 1
ATOM 1737 C C . ALA A 1 212 ? 30.114 -1.270 -10.977 1.00 87.50 212 ALA A C 1
ATOM 1739 O O . ALA A 1 212 ? 30.280 -0.678 -12.052 1.00 87.50 212 ALA A O 1
ATOM 1740 N N . ALA A 1 213 ? 31.056 -2.038 -10.424 1.00 91.69 213 ALA A N 1
ATOM 1741 C CA . ALA A 1 213 ? 32.361 -2.273 -11.031 1.00 91.69 213 ALA A CA 1
ATOM 1742 C C . ALA A 1 213 ? 32.247 -2.977 -12.400 1.00 91.69 213 ALA A C 1
ATOM 1744 O O . ALA A 1 213 ? 31.190 -3.467 -12.816 1.00 91.69 213 ALA A O 1
ATOM 1745 N N . ALA A 1 214 ? 33.332 -2.984 -13.173 1.00 88.69 214 ALA A N 1
ATOM 1746 C CA . ALA A 1 214 ? 33.379 -3.747 -14.419 1.00 88.69 214 ALA A CA 1
ATOM 1747 C C . ALA A 1 214 ? 33.106 -5.241 -14.145 1.00 88.69 214 ALA A C 1
ATOM 1749 O O . ALA A 1 214 ? 33.530 -5.774 -13.127 1.00 88.69 214 ALA A O 1
ATOM 1750 N N . GLY A 1 215 ? 32.354 -5.903 -15.028 1.00 87.38 215 GLY A N 1
ATOM 1751 C CA . GLY A 1 215 ? 32.056 -7.337 -14.902 1.00 87.38 215 GLY A CA 1
ATOM 1752 C C . GLY A 1 215 ? 30.979 -7.739 -13.883 1.00 87.38 215 GLY A C 1
ATOM 1753 O O . GLY A 1 215 ? 30.576 -8.893 -13.888 1.00 87.38 215 GLY A O 1
ATOM 1754 N N . THR A 1 216 ? 30.425 -6.831 -13.071 1.00 88.50 216 THR A N 1
ATOM 1755 C CA . THR A 1 216 ? 29.454 -7.189 -12.006 1.00 88.50 216 THR A CA 1
ATOM 1756 C C . THR A 1 216 ? 28.002 -7.380 -12.476 1.00 88.50 216 THR A C 1
ATOM 1758 O O . THR A 1 216 ? 27.078 -7.384 -11.666 1.00 88.50 216 THR A O 1
ATOM 1761 N N . GLY A 1 217 ? 27.760 -7.506 -13.784 1.00 90.19 217 GLY A N 1
ATOM 1762 C CA . GLY A 1 217 ? 26.413 -7.754 -14.315 1.00 90.19 217 GLY A CA 1
ATOM 1763 C C . GLY A 1 217 ? 25.494 -6.526 -14.399 1.00 90.19 217 GLY A C 1
ATOM 1764 O O . GLY A 1 217 ? 24.282 -6.672 -14.300 1.00 90.19 217 GLY A O 1
ATOM 1765 N N . LYS A 1 218 ? 26.032 -5.318 -14.633 1.00 93.62 218 LYS A N 1
ATOM 1766 C CA . LYS A 1 218 ? 25.239 -4.083 -14.859 1.00 93.62 218 LYS A CA 1
ATOM 1767 C C . LYS A 1 218 ? 24.090 -4.269 -15.853 1.00 93.62 218 LYS A C 1
ATOM 1769 O O . LYS A 1 218 ? 22.954 -3.892 -15.582 1.00 93.62 218 LYS A O 1
ATOM 1774 N N . THR A 1 219 ? 24.402 -4.866 -17.000 1.00 92.06 219 THR A N 1
ATOM 1775 C CA . THR A 1 219 ? 23.431 -5.154 -18.060 1.00 92.06 219 THR A CA 1
ATOM 1776 C C . THR A 1 219 ? 22.361 -6.133 -17.579 1.00 92.06 219 THR A C 1
ATOM 1778 O O . THR A 1 219 ? 21.187 -5.929 -17.867 1.00 92.06 219 THR A O 1
ATOM 1781 N N . SER A 1 220 ? 22.746 -7.146 -16.795 1.00 93.88 220 SER A N 1
ATOM 1782 C CA . SER A 1 220 ? 21.821 -8.115 -16.198 1.00 93.88 220 SER A CA 1
ATOM 1783 C C . SER A 1 220 ? 20.831 -7.440 -15.251 1.00 93.88 220 SER A C 1
ATOM 1785 O O . SER A 1 220 ? 19.633 -7.666 -15.365 1.00 93.88 220 SER A O 1
ATOM 1787 N N . VAL A 1 221 ? 21.306 -6.550 -14.369 1.00 95.75 221 VAL A N 1
ATOM 1788 C CA . VAL A 1 221 ? 20.436 -5.781 -13.459 1.00 95.75 221 VAL A CA 1
ATOM 1789 C C . VAL A 1 221 ? 19.458 -4.912 -14.248 1.00 95.75 221 VAL A C 1
ATOM 1791 O O . VAL A 1 221 ? 18.280 -4.875 -13.921 1.00 95.75 221 VAL A O 1
ATOM 1794 N N . MET A 1 222 ? 19.914 -4.247 -15.312 1.00 95.12 222 MET A N 1
ATOM 1795 C CA . MET A 1 222 ? 19.058 -3.397 -16.147 1.00 95.12 222 MET A CA 1
ATOM 1796 C C . MET A 1 222 ? 17.956 -4.190 -16.866 1.00 95.12 222 MET A C 1
ATOM 1798 O O . MET A 1 222 ? 16.804 -3.759 -16.879 1.00 95.12 222 MET A O 1
ATOM 1802 N N . VAL A 1 223 ? 18.289 -5.352 -17.440 1.00 95.56 223 VAL A N 1
ATOM 1803 C CA . VAL A 1 223 ? 17.308 -6.226 -18.105 1.00 95.56 223 VAL A CA 1
ATOM 1804 C C . VAL A 1 223 ? 16.338 -6.820 -17.090 1.00 95.56 223 VAL A C 1
ATOM 1806 O O . VAL A 1 223 ? 15.128 -6.701 -17.269 1.00 95.56 223 VAL A O 1
ATOM 1809 N N . ALA A 1 224 ? 16.849 -7.388 -15.995 1.00 97.12 224 ALA A N 1
ATOM 1810 C CA . ALA A 1 224 ? 16.019 -7.946 -14.934 1.00 97.12 224 ALA A CA 1
ATOM 1811 C C . ALA A 1 224 ? 15.092 -6.889 -14.318 1.00 97.12 224 ALA A C 1
ATOM 1813 O O . ALA A 1 224 ? 13.940 -7.190 -14.035 1.00 97.12 224 ALA A O 1
ATOM 1814 N N . LYS A 1 225 ? 15.551 -5.638 -14.183 1.00 97.19 225 LYS A N 1
ATOM 1815 C CA . LYS A 1 225 ? 14.731 -4.508 -13.728 1.00 97.19 225 LYS A CA 1
ATOM 1816 C C . LYS A 1 225 ? 13.552 -4.238 -14.651 1.00 97.19 225 LYS A C 1
ATOM 1818 O O . LYS A 1 225 ? 12.431 -4.114 -14.171 1.00 97.19 225 LYS A O 1
ATOM 1823 N N . ALA A 1 226 ? 13.795 -4.136 -15.957 1.00 96.69 226 ALA A N 1
ATOM 1824 C CA . ALA A 1 226 ? 12.724 -3.905 -16.921 1.00 96.69 226 ALA A CA 1
ATOM 1825 C C . ALA A 1 226 ? 11.696 -5.047 -16.891 1.00 96.69 226 ALA A C 1
ATOM 1827 O O . ALA A 1 226 ? 10.497 -4.791 -16.874 1.00 96.69 226 ALA A O 1
ATOM 1828 N N . LEU A 1 227 ? 12.168 -6.294 -16.820 1.00 97.00 227 LEU A N 1
ATOM 1829 C CA . LEU A 1 227 ? 11.300 -7.468 -16.753 1.00 97.00 227 LEU A CA 1
ATOM 1830 C C . LEU A 1 227 ? 10.535 -7.571 -15.426 1.00 97.00 227 LEU A C 1
ATOM 1832 O O . LEU A 1 227 ? 9.368 -7.932 -15.460 1.00 97.00 227 LEU A O 1
ATOM 1836 N N . ASP A 1 228 ? 11.135 -7.207 -14.287 1.00 96.88 228 ASP A N 1
ATOM 1837 C CA . ASP A 1 228 ? 10.451 -7.188 -12.983 1.00 96.88 228 ASP A CA 1
ATOM 1838 C C . ASP A 1 228 ? 9.289 -6.191 -12.977 1.00 96.88 228 ASP A C 1
ATOM 1840 O O . ASP A 1 228 ? 8.198 -6.511 -12.512 1.00 96.88 228 ASP A O 1
ATOM 1844 N N . LEU A 1 229 ? 9.504 -4.995 -13.541 1.00 96.25 229 LEU A N 1
ATOM 1845 C CA . LEU A 1 229 ? 8.462 -3.974 -13.657 1.00 96.25 229 LEU A CA 1
ATOM 1846 C C . LEU A 1 229 ? 7.289 -4.451 -14.523 1.00 96.25 229 LEU A C 1
ATOM 1848 O O . LEU A 1 229 ? 6.138 -4.212 -14.158 1.00 96.25 229 LEU A O 1
ATOM 1852 N N . ILE A 1 230 ? 7.578 -5.137 -15.632 1.00 95.81 230 ILE A N 1
ATOM 1853 C CA . ILE A 1 230 ? 6.556 -5.677 -16.541 1.00 95.81 230 ILE A CA 1
ATOM 1854 C C . ILE A 1 230 ? 5.810 -6.842 -15.888 1.00 95.81 230 ILE A C 1
ATOM 1856 O O . ILE A 1 230 ? 4.583 -6.846 -15.865 1.00 95.81 230 ILE A O 1
ATOM 1860 N N . ASP A 1 231 ? 6.534 -7.809 -15.324 1.00 95.56 231 ASP A N 1
ATOM 1861 C CA . ASP A 1 231 ? 5.958 -9.011 -14.710 1.00 95.56 231 ASP A CA 1
ATOM 1862 C C . ASP A 1 231 ? 5.040 -8.675 -13.526 1.00 95.56 231 ASP A C 1
ATOM 1864 O O . ASP A 1 231 ? 3.994 -9.291 -13.338 1.00 95.56 231 ASP A O 1
ATOM 1868 N N . ARG A 1 232 ? 5.388 -7.638 -12.756 1.00 94.44 232 ARG A N 1
ATOM 1869 C CA . ARG A 1 232 ? 4.572 -7.141 -11.638 1.00 94.44 232 ARG A CA 1
ATOM 1870 C C . ARG A 1 232 ? 3.439 -6.207 -12.067 1.00 94.44 232 ARG A C 1
ATOM 1872 O O . ARG A 1 232 ? 2.703 -5.737 -11.203 1.00 94.44 232 ARG A O 1
ATOM 1879 N N . GLY A 1 233 ? 3.323 -5.883 -13.356 1.00 94.00 233 GLY A N 1
ATOM 1880 C CA . GLY A 1 233 ? 2.339 -4.926 -13.863 1.00 94.00 233 GLY A CA 1
ATOM 1881 C C . GLY A 1 233 ? 2.551 -3.489 -13.369 1.00 94.00 233 GLY A C 1
ATOM 1882 O O . GLY A 1 233 ? 1.604 -2.711 -13.338 1.00 94.00 233 GLY A O 1
ATOM 1883 N N . LEU A 1 234 ? 3.775 -3.134 -12.962 1.00 94.44 234 LEU A N 1
ATOM 1884 C CA . LEU A 1 234 ? 4.129 -1.785 -12.499 1.00 94.44 234 LEU A CA 1
ATOM 1885 C C . LEU A 1 234 ? 4.400 -0.814 -13.654 1.00 94.44 234 LEU A C 1
ATOM 1887 O O . LEU A 1 234 ? 4.360 0.399 -13.455 1.00 94.44 234 LEU A O 1
ATOM 1891 N N . ALA A 1 235 ? 4.728 -1.347 -14.830 1.00 95.25 235 ALA A N 1
ATOM 1892 C CA . ALA A 1 235 ? 4.858 -0.601 -16.071 1.00 95.25 235 ALA A CA 1
ATOM 1893 C C . ALA A 1 235 ? 4.580 -1.525 -17.258 1.00 95.25 235 ALA A C 1
ATOM 1895 O O . ALA A 1 235 ? 5.033 -2.670 -17.301 1.00 95.25 235 ALA A O 1
ATOM 1896 N N . THR A 1 236 ? 3.874 -1.010 -18.252 1.00 95.19 236 THR A N 1
ATOM 1897 C CA . THR A 1 236 ? 3.802 -1.617 -19.579 1.00 95.19 236 THR A CA 1
ATOM 1898 C C . THR A 1 236 ? 5.150 -1.468 -20.298 1.00 95.19 236 THR A C 1
ATOM 1900 O O . THR A 1 236 ? 5.919 -0.549 -19.993 1.00 95.19 236 THR A O 1
ATOM 1903 N N . PRO A 1 237 ? 5.477 -2.330 -21.278 1.00 95.00 237 PRO A N 1
ATOM 1904 C CA . PRO A 1 237 ? 6.727 -2.207 -22.027 1.00 95.00 237 PRO A CA 1
ATOM 1905 C C . PRO A 1 237 ? 6.956 -0.807 -22.625 1.00 95.00 237 PRO A C 1
ATOM 1907 O O . PRO A 1 237 ? 8.077 -0.303 -22.600 1.00 95.00 237 PRO A O 1
ATOM 1910 N N . GLN A 1 238 ? 5.904 -0.143 -23.109 1.00 93.75 238 GLN A N 1
ATOM 1911 C CA . GLN A 1 238 ? 5.962 1.176 -23.748 1.00 93.75 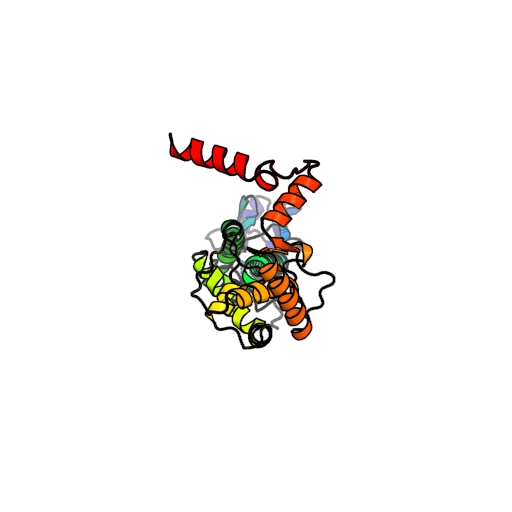238 GLN A CA 1
ATOM 1912 C C . GLN A 1 238 ? 6.259 2.318 -22.765 1.00 93.75 238 GLN A C 1
ATOM 1914 O O . GLN A 1 238 ? 6.744 3.369 -23.181 1.00 93.75 238 GLN A O 1
ATOM 1919 N N . GLU A 1 239 ? 6.021 2.112 -21.470 1.00 95.88 239 GLU A N 1
ATOM 1920 C CA . GLU A 1 239 ? 6.375 3.061 -20.408 1.00 95.88 239 GLU A CA 1
ATOM 1921 C C . GLU A 1 239 ? 7.856 2.958 -20.004 1.00 95.88 239 GLU A C 1
ATOM 1923 O O . GLU A 1 239 ? 8.349 3.768 -19.215 1.00 95.88 239 GLU A O 1
ATOM 1928 N N . ILE A 1 240 ? 8.595 1.987 -20.557 1.00 96.62 240 ILE A N 1
ATOM 1929 C CA . ILE A 1 240 ? 10.006 1.748 -20.251 1.00 96.62 240 ILE A CA 1
ATOM 1930 C C . ILE A 1 240 ? 10.887 2.200 -21.421 1.00 96.62 240 ILE A C 1
ATOM 1932 O O . ILE A 1 240 ? 10.856 1.645 -22.522 1.00 96.62 240 ILE A O 1
ATOM 1936 N N . LEU A 1 241 ? 11.759 3.169 -21.137 1.00 96.62 241 LEU A N 1
ATOM 1937 C CA . LEU A 1 241 ? 12.824 3.623 -22.026 1.00 96.62 241 LEU A CA 1
ATOM 1938 C C . LEU A 1 241 ? 14.190 3.182 -21.488 1.00 96.62 241 LEU A C 1
ATOM 1940 O O . LEU A 1 241 ? 14.584 3.546 -20.381 1.00 96.62 241 LEU A O 1
ATOM 1944 N N . VAL A 1 242 ? 14.956 2.474 -22.316 1.00 96.12 242 VAL A N 1
ATOM 1945 C CA . VAL A 1 242 ? 16.348 2.109 -22.043 1.00 96.12 242 VAL A CA 1
ATOM 1946 C C . VAL A 1 242 ? 17.269 2.845 -23.009 1.00 96.12 242 VAL A C 1
ATOM 1948 O O . VAL A 1 242 ? 17.141 2.736 -24.233 1.00 96.12 242 VAL A O 1
ATOM 1951 N N . LEU A 1 243 ? 18.227 3.588 -22.455 1.00 96.00 243 LEU A N 1
ATOM 1952 C CA . LEU A 1 243 ? 19.205 4.346 -23.227 1.00 96.00 243 LEU A CA 1
ATOM 1953 C C . LEU A 1 243 ? 20.564 3.652 -23.249 1.00 96.00 243 LEU A C 1
ATOM 1955 O O . LEU A 1 243 ? 21.159 3.376 -22.212 1.00 96.00 243 LEU A O 1
ATOM 1959 N N . ALA A 1 244 ? 21.070 3.415 -24.456 1.00 94.62 244 ALA A N 1
ATOM 1960 C CA . ALA A 1 244 ? 22.393 2.860 -24.697 1.00 94.62 244 ALA A CA 1
ATOM 1961 C C . ALA A 1 244 ? 23.341 3.919 -25.275 1.00 94.62 244 ALA A C 1
ATOM 1963 O O . ALA A 1 244 ? 22.932 4.839 -25.987 1.00 94.62 244 ALA A O 1
ATOM 1964 N N . TYR A 1 245 ? 24.640 3.766 -25.023 1.00 92.25 245 TYR A N 1
ATOM 1965 C 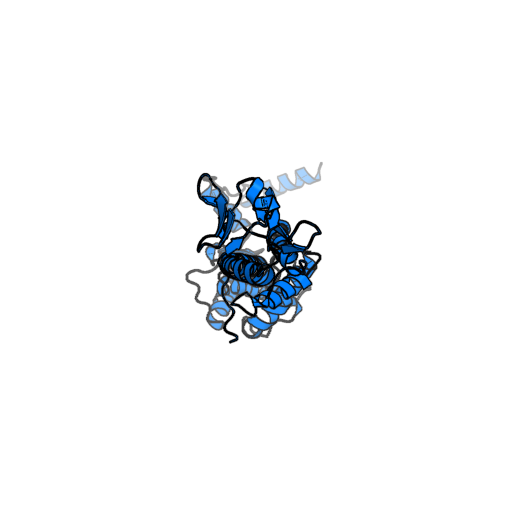CA . TYR A 1 245 ? 25.637 4.714 -25.523 1.00 92.25 245 TYR A CA 1
ATOM 1966 C C . TYR A 1 245 ? 25.787 4.661 -27.054 1.00 92.25 245 TYR A C 1
ATOM 1968 O O . TYR A 1 245 ? 25.871 5.692 -27.719 1.00 92.25 245 TYR A O 1
ATOM 1976 N N . ASN A 1 246 ? 25.770 3.460 -27.639 1.00 94.38 246 ASN A N 1
ATOM 1977 C CA . ASN A 1 246 ? 25.954 3.251 -29.074 1.00 94.38 246 ASN A CA 1
ATOM 1978 C C . ASN A 1 246 ? 24.957 2.227 -29.647 1.00 94.38 246 ASN A C 1
ATOM 1980 O O . ASN A 1 246 ? 24.225 1.559 -28.914 1.00 94.38 246 ASN A O 1
ATOM 1984 N N . LYS A 1 247 ? 24.915 2.122 -30.983 1.00 94.31 247 LYS A N 1
ATOM 1985 C CA . LYS A 1 247 ? 23.970 1.247 -31.699 1.00 94.31 247 LYS A CA 1
ATOM 1986 C C . LYS A 1 247 ? 24.188 -0.241 -31.401 1.00 94.31 247 LYS A C 1
ATOM 1988 O O . LYS A 1 247 ? 23.210 -0.974 -31.328 1.00 94.31 247 LYS A O 1
ATOM 1993 N N . SER A 1 248 ? 25.441 -0.667 -31.220 1.00 95.44 248 SER A N 1
ATOM 1994 C CA . SER A 1 248 ? 25.776 -2.061 -30.898 1.00 95.44 248 SER A CA 1
ATOM 1995 C C . SER A 1 248 ? 25.193 -2.461 -29.540 1.00 95.44 248 SER A C 1
ATOM 1997 O O . SER A 1 248 ? 24.435 -3.422 -29.453 1.00 95.44 248 SER A O 1
ATOM 1999 N N . ALA A 1 249 ? 25.424 -1.641 -28.509 1.00 93.50 249 ALA A N 1
ATOM 2000 C CA . ALA A 1 249 ? 24.880 -1.849 -27.169 1.00 93.50 249 ALA A CA 1
ATOM 2001 C C . ALA A 1 249 ? 23.342 -1.832 -27.154 1.00 93.50 249 ALA A C 1
ATOM 2003 O O . ALA A 1 249 ? 22.722 -2.639 -26.467 1.00 93.50 249 ALA A O 1
ATOM 2004 N N . ALA A 1 250 ? 22.709 -0.953 -27.941 1.00 94.44 250 ALA A N 1
ATOM 2005 C CA . ALA A 1 250 ? 21.252 -0.945 -28.088 1.00 94.44 250 ALA A CA 1
ATOM 2006 C C . ALA A 1 250 ? 20.723 -2.257 -28.700 1.00 94.44 250 ALA A C 1
ATOM 2008 O O . ALA A 1 250 ? 19.733 -2.808 -28.220 1.00 94.44 250 ALA A O 1
ATOM 2009 N N . ALA A 1 251 ? 21.378 -2.766 -29.750 1.00 94.62 251 ALA A N 1
ATOM 2010 C CA . ALA A 1 251 ? 20.992 -4.014 -30.406 1.00 94.62 251 ALA A CA 1
ATOM 2011 C C . ALA A 1 251 ? 21.186 -5.233 -29.488 1.00 94.62 251 ALA A C 1
ATOM 2013 O O . ALA A 1 251 ? 20.308 -6.094 -29.421 1.00 94.62 251 ALA A O 1
ATOM 2014 N N . GLU A 1 252 ? 22.293 -5.273 -28.743 1.00 94.50 252 GLU A N 1
ATOM 2015 C CA . GLU A 1 252 ? 22.563 -6.307 -27.740 1.00 94.50 252 GLU A CA 1
ATOM 2016 C C . GLU A 1 252 ? 21.496 -6.310 -26.639 1.00 94.50 252 GLU A C 1
ATOM 2018 O O . GLU A 1 252 ? 20.909 -7.356 -26.363 1.00 94.50 252 GLU A O 1
ATOM 2023 N N . LEU A 1 253 ? 21.191 -5.143 -26.056 1.00 94.69 253 LEU A N 1
ATOM 2024 C CA . LEU A 1 253 ? 20.154 -4.997 -25.029 1.00 94.69 253 LEU A CA 1
ATOM 2025 C C . LEU A 1 253 ? 18.786 -5.455 -25.534 1.00 94.69 253 LEU A C 1
ATOM 2027 O O . LEU A 1 253 ? 18.080 -6.163 -24.821 1.00 94.69 253 LEU A O 1
ATOM 2031 N N . LYS A 1 254 ? 18.429 -5.094 -26.772 1.00 94.38 254 LYS A N 1
ATOM 2032 C CA . LYS A 1 254 ? 17.162 -5.501 -27.387 1.00 94.38 254 LYS A CA 1
ATOM 2033 C C . LYS A 1 254 ? 17.056 -7.012 -27.528 1.00 94.38 254 LYS A C 1
ATOM 2035 O O . LYS A 1 254 ? 16.034 -7.581 -27.152 1.00 94.38 254 LYS A O 1
ATOM 2040 N N . LYS A 1 255 ? 18.109 -7.655 -28.037 1.00 94.12 255 LYS A N 1
ATOM 2041 C CA . LYS A 1 255 ? 18.154 -9.112 -28.165 1.00 94.12 255 LYS A CA 1
ATOM 2042 C C . LYS A 1 255 ? 18.082 -9.781 -26.792 1.00 94.12 255 LYS A C 1
ATOM 2044 O O . LYS A 1 255 ? 17.224 -10.624 -26.573 1.00 94.12 255 LYS A O 1
ATOM 2049 N N . ARG A 1 256 ? 18.924 -9.348 -25.847 1.00 94.75 256 ARG A N 1
ATOM 2050 C CA . ARG A 1 256 ? 18.977 -9.921 -24.497 1.00 94.75 256 ARG A CA 1
ATOM 2051 C C . ARG A 1 256 ? 17.636 -9.812 -23.779 1.00 94.75 256 ARG A C 1
ATOM 2053 O O . ARG A 1 256 ? 17.200 -10.794 -23.197 1.00 94.75 256 ARG A O 1
ATOM 2060 N N . LEU A 1 257 ? 16.984 -8.651 -23.819 1.00 95.12 257 LEU A N 1
ATOM 2061 C CA . LEU A 1 257 ? 15.699 -8.452 -23.152 1.00 95.12 257 LEU A CA 1
ATOM 2062 C C . LEU A 1 257 ? 14.620 -9.371 -23.733 1.00 95.12 257 LEU A C 1
ATOM 2064 O O . LEU A 1 257 ? 13.909 -10.009 -22.962 1.00 95.12 257 LEU A O 1
ATOM 2068 N N . ALA A 1 258 ? 14.538 -9.490 -25.062 1.00 93.75 258 ALA A N 1
ATOM 2069 C CA . ALA A 1 258 ? 13.601 -10.404 -25.716 1.00 93.75 258 ALA A CA 1
ATOM 2070 C C . ALA A 1 258 ? 13.874 -11.871 -25.337 1.00 93.75 258 ALA A C 1
ATOM 2072 O O . ALA A 1 258 ? 12.959 -12.575 -24.910 1.00 93.75 258 ALA A O 1
ATOM 2073 N N . ASP A 1 259 ? 15.140 -12.298 -25.403 1.00 94.06 259 ASP A N 1
ATOM 2074 C CA . ASP A 1 259 ? 15.553 -13.658 -25.045 1.00 94.06 259 ASP A CA 1
ATOM 2075 C C . ASP A 1 259 ? 15.228 -13.966 -23.569 1.00 94.06 259 ASP A C 1
ATOM 2077 O O . ASP A 1 259 ? 14.748 -15.050 -23.237 1.00 94.06 259 ASP A O 1
ATOM 2081 N N . LYS A 1 260 ? 15.479 -13.023 -22.648 1.00 95.62 260 LYS A N 1
ATOM 2082 C CA . LYS A 1 260 ? 15.209 -13.210 -21.212 1.00 95.62 260 LYS A CA 1
ATOM 2083 C C . LYS A 1 260 ? 13.727 -13.164 -20.866 1.00 95.62 260 LYS A C 1
ATOM 2085 O O . LYS A 1 260 ? 13.300 -13.961 -20.032 1.00 95.62 260 LYS A O 1
ATOM 2090 N N . ALA A 1 261 ? 12.941 -12.322 -21.532 1.00 94.56 261 ALA A N 1
ATOM 2091 C CA . ALA A 1 261 ? 11.490 -12.319 -21.382 1.00 94.56 261 ALA A CA 1
ATOM 2092 C C . ALA A 1 261 ? 10.898 -13.682 -21.763 1.00 94.56 261 ALA A C 1
ATOM 2094 O O . ALA A 1 261 ? 10.206 -14.298 -20.955 1.00 94.56 261 ALA A O 1
ATOM 2095 N N . GLN A 1 262 ? 11.268 -14.200 -22.940 1.00 92.19 262 GLN A N 1
ATOM 2096 C CA . GLN A 1 262 ? 10.795 -15.495 -23.426 1.00 92.19 262 GLN A CA 1
ATOM 2097 C C . GLN A 1 262 ? 11.166 -16.637 -22.472 1.00 92.19 262 GLN A C 1
ATOM 2099 O O . GLN A 1 262 ? 10.308 -17.439 -22.110 1.00 92.19 262 GLN A O 1
ATOM 2104 N N . ASN A 1 263 ? 12.425 -16.694 -22.027 1.00 90.06 263 ASN A N 1
ATOM 2105 C CA . ASN A 1 263 ? 12.892 -17.737 -21.107 1.00 90.06 263 ASN A CA 1
ATOM 2106 C C . ASN A 1 263 ? 12.235 -17.662 -19.720 1.00 90.06 263 ASN A C 1
ATOM 2108 O O . ASN A 1 263 ? 12.129 -18.679 -19.043 1.00 90.06 263 ASN A O 1
ATOM 2112 N N . SER A 1 264 ? 11.782 -16.475 -19.311 1.00 90.19 264 SER A N 1
ATOM 2113 C CA . SER A 1 264 ? 11.098 -16.260 -18.029 1.00 90.19 264 SER A CA 1
ATOM 2114 C C . SER A 1 264 ? 9.577 -16.417 -18.128 1.00 90.19 264 SER A C 1
ATOM 2116 O O . SER A 1 264 ? 8.883 -16.172 -17.148 1.00 90.19 264 SER A O 1
ATOM 2118 N N . GLY A 1 265 ? 9.040 -16.789 -19.297 1.00 90.31 265 GLY A N 1
ATOM 2119 C CA . GLY A 1 265 ? 7.594 -16.896 -19.521 1.00 90.31 265 GLY A CA 1
ATOM 2120 C C . GLY A 1 265 ? 6.862 -15.550 -19.572 1.00 90.31 265 GLY A C 1
ATOM 2121 O O . GLY A 1 265 ? 5.635 -15.519 -19.514 1.00 90.31 265 GLY A O 1
ATOM 2122 N N . ILE A 1 266 ? 7.594 -14.440 -19.701 1.00 91.12 266 ILE A N 1
ATOM 2123 C CA . ILE A 1 266 ? 7.031 -13.091 -19.767 1.00 91.12 266 ILE A CA 1
ATOM 2124 C C . ILE A 1 266 ? 6.656 -12.804 -21.218 1.00 91.12 266 ILE A C 1
ATOM 2126 O O . ILE A 1 266 ? 7.516 -12.663 -22.092 1.00 91.12 266 ILE A O 1
ATOM 2130 N N . VAL A 1 267 ? 5.353 -12.710 -21.478 1.00 86.62 267 VAL A N 1
ATOM 2131 C CA . VAL A 1 267 ? 4.829 -12.395 -22.808 1.00 86.62 267 VAL A CA 1
ATOM 2132 C C . VAL A 1 267 ? 4.880 -10.888 -23.023 1.00 86.62 267 VAL A C 1
ATOM 2134 O O . VAL A 1 267 ? 4.155 -10.127 -22.387 1.00 86.62 267 VAL A O 1
ATOM 2137 N N . LEU A 1 268 ? 5.727 -10.459 -23.953 1.00 86.94 268 LEU A N 1
ATOM 2138 C CA . LEU A 1 268 ? 5.789 -9.072 -24.398 1.00 86.94 268 LEU A CA 1
ATOM 2139 C C . LEU A 1 268 ? 4.882 -8.898 -25.615 1.00 86.94 268 LEU A C 1
ATOM 2141 O O . LEU A 1 268 ? 5.144 -9.483 -26.665 1.00 86.94 268 LEU A O 1
ATOM 2145 N N . THR A 1 269 ? 3.833 -8.085 -25.488 1.00 82.44 269 THR A N 1
ATOM 2146 C CA . THR A 1 269 ? 3.019 -7.660 -26.640 1.00 82.44 269 THR A CA 1
ATOM 2147 C C . THR A 1 269 ? 3.847 -6.811 -27.600 1.00 82.44 269 THR A C 1
ATOM 2149 O O . THR A 1 269 ? 3.796 -7.015 -28.809 1.00 82.44 269 THR A O 1
ATOM 2152 N N . GLU A 1 270 ? 4.683 -5.925 -27.055 1.00 87.50 270 GLU A N 1
ATOM 2153 C CA . GLU A 1 270 ? 5.748 -5.218 -27.765 1.00 87.50 270 GLU A CA 1
ATOM 2154 C C . GLU A 1 270 ? 6.964 -5.056 -26.833 1.00 87.50 270 GLU A C 1
ATOM 2156 O O . GLU A 1 270 ? 6.813 -5.085 -25.607 1.00 87.50 270 GLU A O 1
ATOM 2161 N N . PRO A 1 271 ? 8.190 -4.903 -27.365 1.00 86.19 271 PRO A N 1
ATOM 2162 C CA . PRO A 1 271 ? 9.369 -4.704 -26.532 1.00 86.19 271 PRO A CA 1
ATOM 2163 C C . PRO A 1 271 ? 9.447 -3.268 -25.980 1.00 86.19 271 PRO A C 1
ATOM 2165 O O . PRO A 1 271 ? 8.987 -2.335 -26.642 1.00 86.19 271 PRO A O 1
ATOM 2168 N N . PRO A 1 272 ? 10.132 -3.056 -24.839 1.00 94.06 272 PRO A N 1
ATOM 2169 C CA . PRO A 1 272 ? 10.482 -1.722 -24.364 1.00 94.06 272 PRO A CA 1
ATOM 2170 C C . PRO A 1 272 ? 11.202 -0.864 -25.403 1.00 94.06 272 PRO A C 1
ATOM 2172 O O . PRO A 1 272 ? 11.914 -1.378 -26.278 1.00 94.06 272 PRO A O 1
ATOM 2175 N N . GLN A 1 273 ? 11.081 0.461 -25.281 1.00 94.81 273 GLN A N 1
ATOM 2176 C CA . GLN A 1 273 ? 11.809 1.368 -26.159 1.00 94.81 273 GLN A CA 1
ATOM 2177 C C . GLN A 1 273 ? 13.297 1.336 -25.799 1.00 94.81 273 GLN A C 1
ATOM 2179 O O . GLN A 1 273 ? 13.711 1.809 -24.746 1.00 94.81 273 GLN A O 1
ATOM 2184 N N . ILE A 1 274 ? 14.131 0.834 -26.710 1.00 95.81 274 ILE A N 1
ATOM 2185 C CA . ILE A 1 274 ? 15.588 0.811 -26.543 1.00 95.81 274 ILE A CA 1
ATOM 2186 C C . ILE A 1 274 ? 16.199 1.703 -27.616 1.00 95.81 274 ILE A C 1
ATOM 2188 O O . ILE A 1 274 ? 15.995 1.493 -28.812 1.00 95.81 274 ILE A O 1
ATOM 2192 N N . SER A 1 275 ? 16.907 2.753 -27.210 1.00 95.81 275 SER A N 1
ATOM 2193 C CA . SER A 1 275 ? 17.446 3.759 -28.132 1.00 95.81 275 SER A CA 1
ATOM 2194 C C . SER A 1 275 ? 18.824 4.241 -27.704 1.00 95.81 275 SER A C 1
ATOM 2196 O O . SER A 1 275 ? 19.207 4.140 -26.544 1.00 95.81 275 SER A O 1
ATOM 2198 N N . THR A 1 276 ? 19.585 4.796 -28.643 1.00 97.00 276 THR A N 1
ATOM 2199 C CA . THR A 1 276 ? 20.720 5.646 -28.269 1.00 97.00 276 THR A CA 1
ATOM 2200 C C . THR A 1 276 ? 20.231 7.052 -27.952 1.00 97.00 276 THR A C 1
ATOM 2202 O O . THR A 1 276 ? 19.175 7.456 -28.444 1.00 97.00 276 THR A O 1
ATOM 2205 N N . PHE A 1 277 ? 21.019 7.830 -27.209 1.00 95.00 277 PHE A N 1
ATOM 2206 C CA . PHE A 1 277 ? 20.716 9.245 -26.949 1.00 95.00 277 PHE A CA 1
ATOM 2207 C C . PHE A 1 277 ? 20.432 10.023 -28.244 1.00 95.00 277 PHE A C 1
ATOM 2209 O O . PHE A 1 277 ? 19.411 10.691 -28.363 1.00 95.00 277 PHE A O 1
ATOM 2216 N N . HIS A 1 278 ? 21.276 9.851 -29.264 1.00 91.81 278 HIS A N 1
ATOM 2217 C CA . HIS A 1 278 ? 21.110 10.500 -30.568 1.00 91.81 278 HIS A CA 1
ATOM 2218 C C . HIS A 1 278 ? 19.871 10.025 -31.340 1.00 91.81 278 HIS A C 1
ATOM 2220 O O . HIS A 1 278 ? 19.282 10.789 -32.103 1.00 91.81 278 HIS A O 1
ATOM 2226 N N . ALA A 1 279 ? 19.492 8.749 -31.218 1.00 93.19 279 ALA A N 1
ATOM 2227 C CA . ALA A 1 279 ? 18.281 8.240 -31.858 1.00 93.19 279 ALA A CA 1
ATOM 2228 C C . ALA A 1 279 ? 17.027 8.797 -31.175 1.00 93.19 279 ALA A C 1
ATOM 2230 O O . ALA A 1 279 ? 16.121 9.252 -31.868 1.00 93.19 279 ALA A O 1
ATOM 2231 N N . LEU A 1 280 ? 17.016 8.829 -29.839 1.00 95.44 280 LEU A N 1
ATOM 2232 C CA . LEU A 1 280 ? 15.925 9.423 -29.075 1.00 95.44 280 LEU A CA 1
ATOM 2233 C C . LEU A 1 280 ? 15.792 10.923 -29.364 1.00 95.44 280 LEU A C 1
ATOM 2235 O O . LEU A 1 280 ? 14.695 11.378 -29.660 1.00 95.44 280 LEU A O 1
ATOM 2239 N N . GLY A 1 281 ? 16.896 11.677 -29.340 1.00 94.06 281 GLY A N 1
ATOM 2240 C CA . GLY A 1 281 ? 16.877 13.115 -29.620 1.00 94.06 281 GLY A CA 1
ATOM 2241 C C . GLY A 1 281 ? 16.326 13.431 -31.011 1.00 94.06 281 GLY A C 1
ATOM 2242 O O . GLY A 1 281 ? 15.456 14.283 -31.148 1.00 94.06 281 GLY A O 1
ATOM 2243 N N . ARG A 1 282 ? 16.753 12.684 -32.040 1.00 92.31 282 ARG A N 1
ATOM 2244 C CA . ARG A 1 282 ? 16.199 12.828 -33.398 1.00 92.31 282 ARG A CA 1
ATOM 2245 C C . ARG A 1 282 ? 14.707 12.502 -33.465 1.00 92.31 282 ARG A C 1
ATOM 2247 O O . ARG A 1 282 ? 13.990 13.216 -34.154 1.00 92.31 282 ARG A O 1
ATOM 2254 N N . LYS A 1 283 ? 14.243 11.471 -32.747 1.00 93.19 283 LYS A N 1
ATOM 2255 C CA . LYS A 1 283 ? 12.812 11.142 -32.650 1.00 93.19 283 LYS A CA 1
ATOM 2256 C C . LYS A 1 283 ? 12.027 12.307 -32.037 1.00 93.19 283 LYS A C 1
ATOM 2258 O O . LYS A 1 283 ? 11.086 12.770 -32.655 1.00 93.19 283 LYS A O 1
ATOM 2263 N N . ILE A 1 284 ? 12.471 12.833 -30.892 1.00 95.38 284 ILE A N 1
ATOM 2264 C CA . ILE A 1 284 ? 11.813 13.960 -30.206 1.00 95.38 284 ILE A CA 1
ATOM 2265 C C . ILE A 1 284 ? 11.729 15.199 -31.111 1.00 95.38 284 ILE A C 1
ATOM 2267 O O . ILE A 1 284 ? 10.679 15.834 -31.184 1.00 95.38 284 ILE A O 1
ATOM 2271 N N . LEU A 1 285 ? 12.816 15.540 -31.814 1.00 94.88 285 LEU A N 1
ATOM 2272 C CA . LEU A 1 285 ? 12.829 16.669 -32.752 1.00 94.88 285 LEU A CA 1
ATOM 2273 C C . LEU A 1 285 ? 11.857 16.447 -33.914 1.00 94.88 285 LEU A C 1
ATOM 2275 O O . LEU A 1 285 ? 11.069 17.341 -34.214 1.00 94.88 285 LEU A O 1
ATOM 2279 N N . GLY A 1 286 ? 11.868 15.252 -34.512 1.00 93.62 286 GLY A N 1
ATOM 2280 C CA . GLY A 1 286 ? 10.931 14.877 -35.570 1.00 93.62 286 GLY A CA 1
ATOM 2281 C C . GLY A 1 286 ? 9.472 14.950 -35.118 1.00 93.62 286 GLY A C 1
ATOM 2282 O O . GLY A 1 286 ? 8.664 15.585 -35.790 1.00 93.62 286 GLY A O 1
ATOM 2283 N N . ASP A 1 287 ? 9.157 14.390 -33.947 1.00 94.06 287 ASP A N 1
ATOM 2284 C CA . ASP A 1 287 ? 7.817 14.418 -33.341 1.00 94.06 287 ASP A CA 1
ATOM 2285 C C . ASP A 1 287 ? 7.364 15.860 -33.021 1.00 94.06 287 ASP A C 1
ATOM 2287 O O . ASP A 1 287 ? 6.171 16.156 -33.022 1.00 94.06 287 ASP A O 1
ATOM 2291 N N . SER A 1 288 ? 8.315 16.776 -32.803 1.00 96.06 288 SER A N 1
ATOM 2292 C CA . SER A 1 288 ? 8.067 18.210 -32.579 1.00 96.06 288 SER A CA 1
ATOM 2293 C C . SER A 1 288 ? 8.049 19.047 -33.869 1.00 96.06 288 SER A C 1
ATOM 2295 O O . SER A 1 288 ? 7.945 20.270 -33.802 1.00 96.06 288 SER A O 1
ATOM 2297 N N . GLY A 1 289 ? 8.197 18.426 -35.045 1.00 94.69 289 GLY A N 1
ATOM 2298 C CA . GLY A 1 289 ? 8.239 19.120 -36.337 1.00 94.69 289 GLY A CA 1
ATOM 2299 C C . GLY A 1 289 ? 9.544 19.874 -36.625 1.00 94.69 289 GLY A C 1
ATOM 2300 O O . GLY A 1 289 ? 9.604 20.673 -37.560 1.00 94.69 289 GLY A O 1
ATOM 2301 N N . ILE A 1 290 ? 10.603 19.637 -35.846 1.00 92.00 290 ILE A N 1
ATOM 2302 C CA . ILE A 1 290 ? 11.912 20.269 -36.032 1.00 92.00 290 ILE A CA 1
ATOM 2303 C C . ILE A 1 290 ? 12.754 19.404 -36.972 1.00 92.00 290 ILE A C 1
ATOM 2305 O O . ILE A 1 290 ? 13.107 18.265 -36.663 1.00 92.00 290 ILE A O 1
ATOM 2309 N N . SER A 1 291 ? 13.118 19.965 -38.125 1.00 86.81 291 SER A N 1
ATOM 2310 C CA . SER A 1 291 ? 13.981 19.288 -39.097 1.00 86.81 291 SER A CA 1
ATOM 2311 C C . SER A 1 291 ? 15.436 19.257 -38.627 1.00 86.81 291 SER A C 1
ATOM 2313 O O . SER A 1 291 ? 15.982 20.270 -38.192 1.00 86.81 291 SER A O 1
ATOM 2315 N N . THR A 1 292 ? 16.082 18.097 -38.749 1.00 83.25 292 THR A N 1
ATOM 2316 C CA . THR A 1 292 ? 17.513 17.928 -38.466 1.00 83.25 292 THR A CA 1
ATOM 2317 C C . THR A 1 292 ? 18.310 17.877 -39.760 1.00 83.25 292 THR A C 1
ATOM 2319 O O . THR A 1 292 ? 17.995 17.070 -40.635 1.00 83.25 292 THR A O 1
ATOM 2322 N N . TYR A 1 293 ? 19.377 18.665 -39.844 1.00 82.62 293 TYR A N 1
ATOM 2323 C CA . TYR A 1 293 ? 20.293 18.688 -40.983 1.00 82.62 293 TYR A CA 1
ATOM 2324 C C . TYR A 1 293 ? 21.665 18.177 -40.548 1.00 82.62 293 TYR A C 1
ATOM 2326 O O . TYR A 1 293 ? 22.072 18.372 -39.400 1.00 82.62 293 TYR A O 1
ATOM 2334 N N . MET A 1 294 ? 22.374 17.508 -41.454 1.00 80.81 294 MET A N 1
ATOM 2335 C CA . MET A 1 294 ? 23.773 17.160 -41.218 1.00 80.81 294 MET A CA 1
ATOM 2336 C C . MET A 1 294 ? 24.599 18.447 -41.180 1.00 80.81 294 MET A C 1
ATOM 2338 O O . MET A 1 294 ? 24.376 19.359 -41.976 1.00 80.81 294 MET A O 1
ATOM 2342 N N . SER A 1 295 ? 25.518 18.546 -40.219 1.00 83.25 295 SER A N 1
ATOM 2343 C CA . SER A 1 295 ? 26.414 19.700 -40.143 1.00 83.25 295 SER A CA 1
ATOM 2344 C C . SER A 1 295 ? 27.274 19.759 -41.401 1.00 83.25 295 SER A C 1
ATOM 2346 O O . SER A 1 295 ? 27.740 18.727 -41.871 1.00 83.25 295 SER A O 1
ATOM 2348 N N . VAL A 1 296 ? 27.581 20.957 -41.904 1.00 85.44 296 VAL A N 1
ATOM 2349 C CA . VAL A 1 296 ? 28.509 21.104 -43.039 1.00 85.44 296 VAL A CA 1
ATOM 2350 C C . VAL A 1 296 ? 29.867 20.438 -42.751 1.00 85.44 296 VAL A C 1
ATOM 2352 O O . VAL A 1 296 ? 30.537 19.960 -43.658 1.00 85.44 296 VAL A O 1
ATOM 2355 N N . PHE A 1 297 ? 30.235 20.329 -41.471 1.00 87.88 297 PHE A N 1
ATOM 2356 C CA . PHE A 1 297 ? 31.455 19.679 -40.996 1.00 87.88 297 PHE A CA 1
ATOM 2357 C C . PHE A 1 297 ? 31.489 18.161 -41.200 1.00 87.88 297 PHE A C 1
ATOM 2359 O O . PHE A 1 297 ? 32.564 17.571 -41.148 1.00 87.88 297 PHE A O 1
ATOM 2366 N N . THR A 1 298 ? 30.343 17.502 -41.403 1.00 81.25 298 THR A N 1
ATOM 2367 C CA . THR A 1 298 ? 30.332 16.057 -41.682 1.00 81.25 298 THR A CA 1
ATOM 2368 C C . THR A 1 298 ? 30.725 15.737 -43.117 1.00 81.25 298 THR A C 1
ATOM 2370 O O . THR A 1 298 ? 31.118 14.608 -43.394 1.00 81.25 298 THR A O 1
ATOM 2373 N N . GLU A 1 299 ? 30.613 16.713 -44.017 1.00 84.62 299 GLU A N 1
ATOM 2374 C CA . GLU A 1 299 ? 30.930 16.567 -45.441 1.00 84.62 299 GLU A CA 1
ATOM 2375 C C . GLU A 1 299 ? 32.211 17.325 -45.827 1.00 84.62 299 GLU A C 1
ATOM 2377 O O . GLU A 1 299 ? 32.874 16.957 -46.792 1.00 84.62 299 GLU A O 1
ATOM 2382 N N . ASP A 1 300 ? 32.594 18.344 -45.050 1.00 89.38 300 ASP A N 1
ATOM 2383 C CA . ASP A 1 300 ? 33.747 19.211 -45.304 1.00 89.38 300 ASP A CA 1
ATOM 2384 C C . ASP A 1 300 ? 34.725 19.195 -44.114 1.00 89.38 300 ASP A C 1
ATOM 2386 O O . ASP A 1 300 ? 34.586 19.935 -43.132 1.00 89.38 300 ASP A O 1
ATOM 2390 N N . SER A 1 301 ? 35.734 18.322 -44.203 1.00 87.94 301 SER A N 1
ATOM 2391 C CA . SER A 1 301 ? 36.758 18.144 -43.166 1.00 87.94 301 SER A CA 1
ATOM 2392 C C . SER A 1 301 ? 37.675 19.359 -42.999 1.00 87.94 301 SER A C 1
ATOM 2394 O O . SER A 1 301 ? 38.194 19.575 -41.902 1.00 87.94 301 SER A O 1
ATOM 2396 N N . LEU A 1 302 ? 37.845 20.182 -44.043 1.00 88.94 302 LEU A N 1
ATOM 2397 C CA . LEU A 1 302 ? 38.613 21.427 -43.970 1.00 88.94 302 LEU A CA 1
ATOM 2398 C C . LEU A 1 302 ? 37.880 22.463 -43.120 1.00 88.94 302 LEU A C 1
ATOM 2400 O O . LEU A 1 302 ? 38.486 23.047 -42.223 1.00 88.94 302 LEU A O 1
ATOM 2404 N N . LYS A 1 303 ? 36.571 22.647 -43.338 1.00 87.94 303 LYS A N 1
ATOM 2405 C CA . LYS A 1 303 ? 35.758 23.552 -42.507 1.00 87.94 303 LYS A CA 1
ATOM 2406 C C . LYS A 1 303 ? 35.724 23.136 -41.044 1.00 87.94 303 LYS A C 1
ATOM 2408 O O . LYS A 1 303 ? 35.788 24.005 -40.179 1.00 87.94 303 LYS A O 1
ATOM 2413 N N . LEU A 1 304 ? 35.656 21.833 -40.763 1.00 90.31 304 LEU A N 1
ATOM 2414 C CA . LEU A 1 304 ? 35.765 21.341 -39.389 1.00 90.31 304 LEU A CA 1
ATOM 2415 C C . LEU A 1 304 ? 37.123 21.714 -38.775 1.00 90.31 304 LEU A C 1
ATOM 2417 O O . LEU A 1 304 ? 37.172 22.207 -37.652 1.00 90.31 304 LEU A O 1
ATOM 2421 N N . GLY A 1 305 ? 38.214 21.504 -39.518 1.00 89.06 305 GLY A N 1
ATOM 2422 C CA . GLY A 1 305 ? 39.569 21.836 -39.076 1.00 89.06 305 GLY A CA 1
ATOM 2423 C C . GLY A 1 305 ? 39.747 23.319 -38.752 1.00 89.06 305 GLY A C 1
ATOM 2424 O O . GLY A 1 305 ? 40.270 23.648 -37.689 1.00 89.06 305 GLY A O 1
ATOM 2425 N N . VAL A 1 306 ? 39.267 24.208 -39.627 1.00 89.19 306 VAL A N 1
ATOM 2426 C CA . VAL A 1 306 ? 39.281 25.662 -39.389 1.00 89.19 306 VAL A CA 1
ATOM 2427 C C . VAL A 1 306 ? 38.504 26.009 -38.119 1.00 89.19 306 VAL A C 1
ATOM 2429 O O . VAL A 1 306 ? 39.063 26.642 -37.230 1.00 89.19 306 VAL A O 1
ATOM 2432 N N . TRP A 1 307 ? 37.272 25.510 -37.983 1.00 89.38 307 TRP A N 1
ATOM 2433 C CA . TRP A 1 307 ? 36.420 25.784 -36.823 1.00 89.38 307 TRP A CA 1
ATOM 2434 C C . TRP A 1 307 ? 37.044 25.330 -35.490 1.00 89.38 307 TRP A C 1
ATOM 2436 O O . TRP A 1 307 ? 37.012 26.069 -34.509 1.00 89.38 307 TRP A O 1
ATOM 2446 N N . VAL A 1 308 ? 37.657 24.138 -35.444 1.00 88.88 308 VAL A N 1
ATOM 2447 C CA . VAL A 1 308 ? 38.355 23.653 -34.235 1.00 88.88 308 VAL A CA 1
ATOM 2448 C C . VAL A 1 308 ? 39.591 24.499 -33.926 1.00 88.88 308 VAL A C 1
ATOM 2450 O O . VAL A 1 308 ? 39.889 24.748 -32.762 1.00 88.88 308 VAL A O 1
ATOM 2453 N N . THR A 1 309 ? 40.321 24.927 -34.957 1.00 89.94 309 THR A N 1
ATOM 2454 C CA . THR A 1 309 ? 41.557 25.701 -34.783 1.00 89.94 309 THR A CA 1
ATOM 2455 C C . THR A 1 309 ? 41.263 27.105 -34.263 1.00 89.94 309 THR A C 1
ATOM 2457 O O . THR A 1 309 ? 41.990 27.585 -33.400 1.00 89.94 309 THR A O 1
ATOM 2460 N N . GLU A 1 310 ? 40.176 27.735 -34.714 1.00 88.94 310 GLU A N 1
ATOM 2461 C CA . GLU A 1 310 ? 39.721 29.030 -34.188 1.00 88.94 310 GLU A CA 1
ATOM 2462 C C . GLU A 1 310 ? 39.433 28.965 -32.678 1.00 88.94 310 GLU A C 1
ATOM 2464 O O . GLU A 1 310 ? 39.843 29.859 -31.947 1.00 88.94 310 GLU A O 1
ATOM 2469 N N . TRP A 1 311 ? 38.844 27.867 -32.189 1.00 84.25 311 TRP A N 1
ATOM 2470 C CA . TRP A 1 311 ? 38.588 27.639 -30.756 1.00 84.25 311 TRP A CA 1
ATOM 2471 C C . TRP A 1 311 ? 39.844 27.492 -29.885 1.00 84.25 311 TRP A C 1
ATOM 2473 O O . TRP A 1 311 ? 39.747 27.609 -28.669 1.00 84.25 311 TRP A O 1
ATOM 2483 N N . LEU A 1 312 ? 40.993 27.155 -30.474 1.00 82.31 312 LEU A N 1
ATOM 2484 C CA . LEU A 1 312 ? 42.249 26.925 -29.746 1.00 82.31 312 LEU A CA 1
ATOM 2485 C C . LEU A 1 312 ? 43.168 28.153 -29.730 1.00 82.31 312 LEU A C 1
ATOM 2487 O O . LEU A 1 312 ? 44.189 28.131 -29.043 1.00 82.31 312 LEU A O 1
ATOM 2491 N N . ILE A 1 313 ? 42.862 29.165 -30.546 1.00 80.88 313 ILE A N 1
ATOM 2492 C CA . ILE A 1 313 ? 43.663 30.388 -30.690 1.00 80.88 313 ILE A CA 1
ATOM 2493 C C . ILE A 1 313 ? 43.135 31.519 -29.779 1.00 80.88 313 ILE A C 1
ATOM 2495 O O . ILE A 1 313 ? 43.881 32.463 -29.513 1.00 80.88 313 ILE A O 1
ATOM 2499 N N . GLU A 1 314 ? 41.907 31.404 -29.260 1.00 55.38 314 GLU A N 1
ATOM 2500 C CA . GLU A 1 314 ? 41.389 32.204 -28.129 1.00 55.38 314 GLU A CA 1
ATOM 2501 C C . GLU A 1 314 ? 41.773 31.600 -26.768 1.00 55.38 314 GLU A C 1
ATOM 2503 O O . GLU A 1 314 ? 42.102 32.395 -25.856 1.00 55.38 314 GLU A O 1
#

Radius of gyration: 32.1 Å; chains: 1; bounding box: 84×50×87 Å

pLDDT: mean 92.19, std 7.89, range [35.25, 98.44]

Sequence (314 aa):
MKDITTVEQLNFNFIGKVFGKKAILLTELGLSLDTKKGAKELASFSQIKRFPYIEEGFFGATLFIHNSQSFEEYKFLSKTNFIAFLESINRKIAHSLQPYLISLIEEFNIQVLSNYPRDSKLDQIKLVANELATYYEDDNVPWDYFSDSKLYKEIGKIYSLYPIKQEALGAYHERINLELRKSFFDSVESNPLTDEQRLGVLRSNDKNMVLAAAGTGKTSVMVAKALDLIDRGLATPQEILVLAYNKSAAAELKKRLADKAQNSGIVLTEPPQISTFHALGRKILGDSGISTYMSVFTEDSLKLGVWVTEWLIE

Foldseek 3Di:
DPPQPQDQWWAFDPVVVVVFWGIWGHDLFAIWTQGPVGIDGDDGLLQFLDQWDWDADPQGIWIWGDGNPDIDIDPRIHPPCPVSNSVNRLLSSLANCVVVLVVLLVVLCVCQALAPVAPVCQVVNQVSLVSLVVLLPDPPNPQVSHPDVCSNVSNVVSVVLPPRDNVSSNVVNLVVCCVVCVVLQCFLDPGRQDSLLSSLLRDDYVDDDDDDDPPNCPLVSVLSNLLVCQVSVVDALARDEAEDQDPVRLVVSQVSSVVSCVRSVNDHPDHHHGYYPVRVVCVVCVVVVHDDDDDPCVVDVVVVVVVVVVVVVD

Secondary structure (DSSP, 8-state):
--------EEEB-HHHHHTTEEEEEE-SSEEEEEETTEEEEEEEGGG--S--EEEEETTEEEEEEE-SS-EEEEEEE-STTHHHHHHHHHHHHHHHHHHHHHHHHHHHHIIIIIS---GGGHHHHHHHHHHHHHHHS-TT--GGGSS-TTHHHHHHHHHTT-S--HHHHHHHHHHHHHHHTHHHHHHSSSSPPPHHHHHHHH---SS------TTS-HHHHHHHHHHHHHHTTSS-GGG-EEEESSHHHHHHHHHHHHHHHHHTT---SS--EEEEHHHHHHHHHHHTTPPP---GGGT-HHHHHHHHHHHHH-